Protein AF-A0A7S4SSR7-F1 (afdb_monomer)

InterPro domains:
  IPR001179 FKBP-type peptidyl-prolyl cis-trans isomerase domain [PF00254] (68-160)
  IPR001179 FKBP-type peptidyl-prolyl cis-trans isomerase domain [PS50059] (74-163)
  IPR046357 Peptidyl-prolyl cis-trans isomerase domain superfamily [G3DSA:3.10.50.40] (50-166)
  IPR046357 Peptidyl-prolyl cis-trans isomerase domain superfamily [G3DSA:3.10.50.40] (167-222)
  IPR050689 FKBP-type Peptidyl-prolyl cis-trans Isomerase [PTHR10516] (53-164)

Mean predicted aligned error: 13.66 Å

Foldseek 3Di:
DDDDDDDDDDDDDDDDDDDDDDDDDDDDDDDDDDDDDDDCPDPVDPPPDDPDQDPQKDKDWPFAADDDDAADQQKKWWKWKWKAFPVPRHTPDTPVVVVGIDIDGAPPPPAFQSCNRVRRVGHAQIWMKMWGFCNSHVAQPFDPPRTHGRTIMIMTMTTHDIWHWDPPPVPPPDIDTPPDDDPDDDDDDAQDKDFDWDWDADPVRHTPDTGGRDIDGHPPPD

pLDDT: mean 81.53, std 23.91, range [24.52, 98.69]

Sequence (222 aa):
PFWLKLPNLLRPPSGLLSPAIMSDVDMPEVHNDMGDEMSDDGMGGDYNPPPELPEGVTKEITKVGEGWKKPKAGDEVTVHYVGTLAADGSEFDSSRGRGEPFVFTLGQGSVIKGWDVGVATMKKGELAKFTLAPEFAYGESGSPPKIPANASLVFEIELLSWLSKDDLFQDGGAIKTVLKEGTGWTKPNDGDEVRISVKCTAKDGSVVDERSGLDYTIGSGA

Structure (mmCIF, N/CA/C/O backbone):
data_AF-A0A7S4SSR7-F1
#
_entry.id   AF-A0A7S4SSR7-F1
#
loop_
_atom_site.group_PDB
_atom_site.id
_atom_site.type_symbol
_atom_site.label_atom_id
_atom_site.label_alt_id
_atom_site.label_comp_id
_atom_site.label_asym_id
_atom_site.label_entity_id
_atom_site.label_seq_id
_atom_site.pdbx_PDB_ins_code
_atom_site.Cartn_x
_atom_site.Cartn_y
_atom_site.Cartn_z
_atom_site.occupancy
_atom_site.B_iso_or_equiv
_atom_site.auth_seq_id
_atom_site.auth_comp_id
_atom_site.auth_asym_id
_atom_site.auth_atom_id
_atom_site.pdbx_PDB_model_num
ATOM 1 N N . PRO A 1 1 ? -37.364 -25.732 -36.410 1.00 37.78 1 PRO A N 1
ATOM 2 C CA . PRO A 1 1 ? -37.811 -27.060 -36.893 1.00 37.78 1 PRO A CA 1
ATOM 3 C C . PRO A 1 1 ? -36.660 -28.086 -36.862 1.00 37.78 1 PRO A C 1
ATOM 5 O O . PRO A 1 1 ? -35.748 -27.956 -37.662 1.00 37.78 1 PRO A O 1
ATOM 8 N N . PHE A 1 2 ? -36.749 -29.040 -35.913 1.00 28.05 2 PHE A N 1
ATOM 9 C CA . PHE A 1 2 ? -36.152 -30.401 -35.867 1.00 28.05 2 PHE A CA 1
ATOM 10 C C . PHE A 1 2 ? -34.613 -30.543 -35.988 1.00 28.05 2 PHE A C 1
ATOM 12 O O . PHE A 1 2 ? -34.050 -30.155 -36.998 1.00 28.05 2 PHE A O 1
ATOM 19 N N . TRP A 1 3 ? -33.820 -31.001 -34.999 1.00 24.52 3 TRP A N 1
ATOM 20 C CA . TRP A 1 3 ? -33.794 -32.226 -34.150 1.00 24.52 3 TRP A CA 1
ATOM 21 C C . TRP A 1 3 ? -33.781 -33.572 -34.894 1.00 24.52 3 TRP A C 1
ATOM 23 O O . TRP A 1 3 ? -34.791 -33.934 -35.484 1.00 24.52 3 TRP A O 1
ATOM 33 N N . LEU A 1 4 ? -32.707 -34.355 -34.705 1.00 32.19 4 LEU A N 1
ATOM 34 C CA . LEU A 1 4 ? -32.646 -35.831 -34.575 1.00 32.19 4 LEU A CA 1
ATOM 35 C C . LEU A 1 4 ? -31.238 -36.163 -34.022 1.00 32.19 4 LEU A C 1
ATOM 37 O O . LEU A 1 4 ? -30.264 -35.681 -34.582 1.00 32.19 4 LEU A O 1
ATOM 41 N N . LYS A 1 5 ? -31.003 -36.765 -32.845 1.00 33.2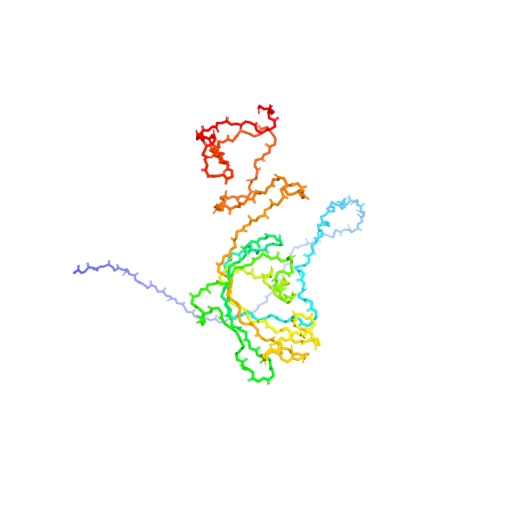5 5 LYS A N 1
ATOM 42 C CA . LYS A 1 5 ? -31.480 -37.973 -32.125 1.00 33.25 5 LYS A CA 1
ATOM 43 C C . LYS A 1 5 ? -30.406 -39.074 -32.140 1.00 33.25 5 LYS A C 1
ATOM 45 O O . LYS A 1 5 ? -30.101 -39.649 -33.176 1.00 33.25 5 LYS A O 1
ATOM 50 N N . LEU A 1 6 ? -29.913 -39.368 -30.936 1.00 35.16 6 LEU A N 1
ATOM 51 C CA . LEU A 1 6 ? -29.238 -40.601 -30.516 1.00 35.16 6 LEU A CA 1
ATOM 52 C C . LEU A 1 6 ? -30.189 -41.814 -30.592 1.00 35.16 6 LEU A C 1
ATOM 54 O O . LEU A 1 6 ? -31.405 -41.635 -30.454 1.00 35.16 6 LEU A O 1
ATOM 58 N N . PRO A 1 7 ? -29.648 -43.043 -30.622 1.00 45.44 7 PRO A N 1
ATOM 59 C CA . PRO A 1 7 ? -30.271 -44.205 -30.009 1.00 45.44 7 PRO A CA 1
ATOM 60 C C . PRO A 1 7 ? -29.516 -44.693 -28.761 1.00 45.44 7 PRO A C 1
ATOM 62 O O . PRO A 1 7 ? -28.332 -44.450 -28.557 1.00 45.44 7 PRO A O 1
ATOM 65 N N . ASN A 1 8 ? -30.296 -45.355 -27.917 1.00 32.88 8 ASN A N 1
ATOM 66 C CA . ASN A 1 8 ? -30.092 -45.715 -26.517 1.00 32.88 8 ASN A CA 1
ATOM 67 C C . ASN A 1 8 ? -29.947 -47.256 -26.395 1.00 32.88 8 ASN A C 1
ATOM 69 O O . ASN A 1 8 ? -30.150 -47.926 -27.407 1.00 32.88 8 ASN A O 1
ATOM 73 N N . LEU A 1 9 ? -29.779 -47.768 -25.155 1.00 34.03 9 LEU A N 1
ATOM 74 C CA . LEU A 1 9 ? -30.042 -49.157 -24.660 1.00 34.03 9 LEU A CA 1
ATOM 75 C C . LEU A 1 9 ? -28.846 -50.152 -24.732 1.00 34.03 9 LEU A C 1
ATOM 77 O O . LEU A 1 9 ? -28.211 -50.247 -25.769 1.00 34.03 9 LEU A O 1
ATOM 81 N N . LEU A 1 10 ? -28.447 -50.950 -23.718 1.00 32.59 10 LEU A N 1
ATOM 82 C CA . LEU A 1 10 ? -29.026 -51.425 -22.438 1.00 32.59 10 LEU A CA 1
ATOM 83 C C . LEU A 1 10 ? -27.928 -51.941 -21.464 1.00 32.59 10 LEU A C 1
ATOM 85 O O . LEU A 1 10 ? -26.899 -52.448 -21.901 1.00 32.59 10 LEU A O 1
ATOM 89 N N . ARG A 1 11 ? -28.200 -51.892 -20.147 1.00 42.31 11 ARG A N 1
ATOM 90 C CA . ARG A 1 11 ? -27.507 -52.639 -19.063 1.00 42.31 11 ARG A CA 1
ATOM 91 C C . ARG A 1 11 ? -28.079 -54.060 -18.896 1.00 42.31 11 ARG A C 1
ATOM 93 O O . ARG A 1 11 ? -29.248 -54.259 -19.223 1.00 42.31 11 ARG A O 1
ATOM 100 N N . PRO A 1 12 ? -27.346 -54.971 -18.223 1.00 38.03 12 PRO A N 1
ATOM 101 C CA . PRO A 1 12 ? -27.971 -55.860 -17.222 1.00 38.03 12 PRO A CA 1
ATOM 102 C C . PRO A 1 12 ? -27.088 -55.980 -15.925 1.00 38.03 12 PRO A C 1
ATOM 104 O O . PRO A 1 12 ? -26.169 -55.172 -15.787 1.00 38.03 12 PRO A O 1
ATOM 107 N N . PRO A 1 13 ? -27.396 -56.810 -14.893 1.00 39.22 13 PRO A N 1
ATOM 108 C CA . PRO A 1 13 ? -27.688 -56.328 -13.535 1.00 39.22 13 PRO A CA 1
ATOM 109 C C . PRO A 1 13 ? -26.729 -56.845 -12.426 1.00 39.22 13 PRO A C 1
ATOM 111 O O . PRO A 1 13 ? -25.775 -57.572 -12.667 1.00 39.22 13 PRO A O 1
ATOM 114 N N . SER A 1 14 ? -27.026 -56.423 -11.194 1.00 39.28 14 SER A N 1
ATOM 115 C CA . SER A 1 14 ? -26.397 -56.663 -9.880 1.00 39.28 14 SER A CA 1
ATOM 116 C C . SER A 1 14 ? -26.223 -58.124 -9.410 1.00 39.28 14 SER A C 1
ATOM 118 O O . SER A 1 14 ? -27.126 -58.932 -9.609 1.00 39.28 14 SER A O 1
ATOM 120 N N . GLY A 1 15 ? -25.167 -58.403 -8.624 1.00 30.92 15 GLY A N 1
ATOM 121 C CA . GLY A 1 15 ? -25.056 -59.595 -7.760 1.00 30.92 15 GLY A CA 1
ATOM 122 C C . GLY A 1 15 ? -23.705 -59.728 -7.030 1.00 30.92 15 GLY A C 1
ATOM 123 O O . GLY A 1 15 ? -22.659 -59.623 -7.656 1.00 30.92 15 GLY A O 1
ATOM 124 N N . LEU A 1 16 ? -23.748 -59.918 -5.707 1.00 32.97 16 LEU A N 1
ATOM 125 C CA . LEU A 1 16 ? -22.635 -60.051 -4.750 1.00 32.97 16 LEU A CA 1
ATOM 126 C C . LEU A 1 16 ? -21.895 -61.410 -4.813 1.00 32.97 16 LEU A C 1
ATOM 128 O O . LEU A 1 16 ? -22.516 -62.410 -5.159 1.00 32.97 16 LEU A O 1
ATOM 132 N N . LEU A 1 17 ? -20.645 -61.423 -4.304 1.00 28.64 17 LEU A N 1
ATOM 133 C CA . LEU A 1 17 ? -20.029 -62.351 -3.311 1.00 28.64 17 LEU A CA 1
ATOM 134 C C . LEU A 1 17 ? -18.584 -62.803 -3.667 1.00 28.64 17 LEU A C 1
ATOM 136 O O . LEU A 1 17 ? -18.349 -63.428 -4.694 1.00 28.64 17 LEU A O 1
ATOM 140 N N . SER A 1 18 ? -17.635 -62.521 -2.757 1.00 32.41 18 SER A N 1
ATOM 141 C CA . SER A 1 18 ? -16.348 -63.242 -2.531 1.00 32.41 18 SER A CA 1
ATOM 142 C C . SER A 1 18 ? -16.617 -64.653 -1.938 1.00 32.41 18 SER A C 1
ATOM 144 O O . SER A 1 18 ? -17.743 -64.810 -1.455 1.00 32.41 18 SER A O 1
ATOM 146 N N . PRO A 1 19 ? -15.682 -65.654 -1.851 1.00 41.12 19 PRO A N 1
ATOM 147 C CA . PRO A 1 19 ? -14.242 -65.517 -1.510 1.00 41.12 19 PRO A CA 1
ATOM 148 C C . PRO A 1 19 ? -13.215 -66.572 -2.059 1.00 41.12 19 PRO A C 1
ATOM 150 O O . PRO A 1 19 ? -13.579 -67.593 -2.625 1.00 41.12 19 PRO A O 1
ATOM 153 N N . ALA A 1 20 ? -11.928 -66.325 -1.734 1.00 30.98 20 ALA A N 1
ATOM 154 C CA . ALA A 1 20 ? -10.834 -67.265 -1.375 1.00 30.98 20 ALA A CA 1
ATOM 155 C C . ALA A 1 20 ? -9.972 -68.021 -2.441 1.00 30.98 20 ALA A C 1
ATOM 157 O O . ALA A 1 20 ? -10.486 -68.848 -3.179 1.00 30.98 20 ALA A O 1
ATOM 158 N N . ILE A 1 21 ? -8.640 -67.759 -2.348 1.00 32.44 21 ILE A N 1
ATOM 159 C CA . ILE A 1 21 ? -7.399 -68.613 -2.370 1.00 32.44 21 ILE A CA 1
ATOM 160 C C . ILE A 1 21 ? -7.166 -69.606 -3.539 1.00 32.44 21 ILE A C 1
ATOM 162 O O . ILE A 1 21 ? -8.121 -70.136 -4.075 1.00 32.44 21 ILE A O 1
ATOM 166 N N . MET A 1 22 ? -5.979 -70.018 -4.012 1.00 27.66 22 MET A N 1
ATOM 167 C CA . MET A 1 22 ? -4.524 -69.986 -3.710 1.00 27.66 22 MET A CA 1
ATOM 168 C C . MET A 1 22 ? -3.858 -70.433 -5.057 1.00 27.66 22 MET A C 1
ATOM 170 O O . MET A 1 22 ? -4.548 -71.047 -5.867 1.00 27.66 22 MET A O 1
ATOM 174 N N . SER A 1 23 ? -2.616 -70.149 -5.454 1.00 30.44 23 SER A N 1
ATOM 175 C CA . SER A 1 23 ? -1.365 -70.653 -4.872 1.00 30.44 23 SER A CA 1
ATOM 176 C C . SER A 1 23 ? -0.153 -70.146 -5.682 1.00 30.44 23 SER A C 1
ATOM 178 O O . SER A 1 23 ? -0.141 -70.260 -6.907 1.00 30.44 23 SER A O 1
ATOM 180 N N . ASP A 1 24 ? 0.844 -69.638 -4.958 1.00 34.88 24 ASP A N 1
ATOM 181 C CA . ASP A 1 24 ? 2.280 -69.942 -5.048 1.00 34.88 24 ASP A CA 1
ATOM 182 C C . ASP A 1 24 ? 3.028 -69.828 -6.390 1.00 34.88 24 ASP A C 1
ATOM 184 O O . ASP A 1 24 ? 3.035 -70.748 -7.207 1.00 34.88 24 ASP A O 1
ATOM 188 N N . VAL A 1 25 ? 3.818 -68.752 -6.518 1.00 37.03 25 VAL A N 1
ATOM 189 C CA . VAL A 1 25 ? 5.143 -68.802 -7.159 1.00 37.03 25 VAL A CA 1
ATOM 190 C C . VAL A 1 25 ? 6.153 -68.067 -6.270 1.00 37.03 25 VAL A C 1
ATOM 192 O O . VAL A 1 25 ? 5.932 -66.935 -5.845 1.00 37.03 25 VAL A O 1
ATOM 195 N N . ASP A 1 26 ? 7.227 -68.797 -5.997 1.00 35.12 26 ASP A N 1
ATOM 196 C CA . ASP A 1 26 ? 8.377 -68.588 -5.116 1.00 35.12 26 ASP A CA 1
ATOM 197 C C . ASP A 1 26 ? 9.080 -67.216 -5.256 1.00 35.12 26 ASP A C 1
ATOM 199 O O . ASP A 1 26 ? 9.413 -66.788 -6.364 1.00 35.12 26 ASP A O 1
ATOM 203 N N . MET A 1 27 ? 9.345 -66.547 -4.127 1.00 40.28 27 MET A N 1
ATOM 204 C CA . MET A 1 27 ? 10.194 -65.350 -4.024 1.00 40.28 27 MET A CA 1
ATOM 205 C C . MET A 1 27 ? 11.616 -65.765 -3.620 1.00 40.28 27 MET A C 1
ATOM 207 O O . MET A 1 27 ? 11.767 -66.373 -2.562 1.00 40.28 27 MET A O 1
ATOM 211 N N . PRO A 1 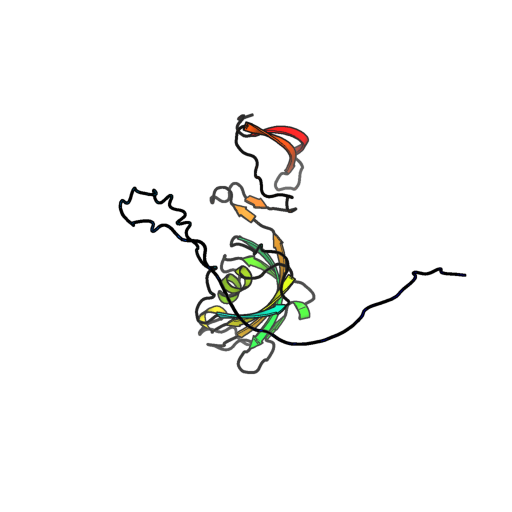28 ? 12.675 -65.374 -4.349 1.00 35.47 28 PRO A N 1
ATOM 212 C CA . PRO A 1 28 ? 14.020 -65.438 -3.795 1.00 35.47 28 PRO A CA 1
ATOM 213 C C . PRO A 1 28 ? 14.295 -64.250 -2.858 1.00 35.47 28 PRO A C 1
ATOM 215 O O . PRO A 1 28 ? 14.051 -63.091 -3.196 1.00 35.47 28 PRO A O 1
ATOM 218 N N . GLU A 1 29 ? 14.834 -64.572 -1.681 1.00 36.47 29 GLU A N 1
ATOM 219 C CA . GLU A 1 29 ? 15.345 -63.645 -0.670 1.00 36.47 29 GLU A CA 1
ATOM 220 C C . GLU A 1 29 ? 16.455 -62.745 -1.235 1.00 36.47 29 GLU A C 1
ATOM 222 O O . GLU A 1 29 ? 17.484 -63.228 -1.711 1.00 36.47 29 GLU A O 1
ATOM 227 N N . VAL A 1 30 ? 16.293 -61.428 -1.111 1.00 39.38 30 VAL A N 1
ATOM 228 C CA . VAL A 1 30 ? 17.395 -60.470 -1.259 1.00 39.38 30 VAL A CA 1
ATOM 229 C C . VAL A 1 30 ? 17.944 -60.139 0.123 1.00 39.38 30 VAL A C 1
ATOM 231 O O . VAL A 1 30 ? 17.282 -59.512 0.948 1.00 39.38 30 VAL A O 1
ATOM 234 N N . HIS A 1 31 ? 19.165 -60.613 0.362 1.00 43.31 31 HIS A N 1
ATOM 23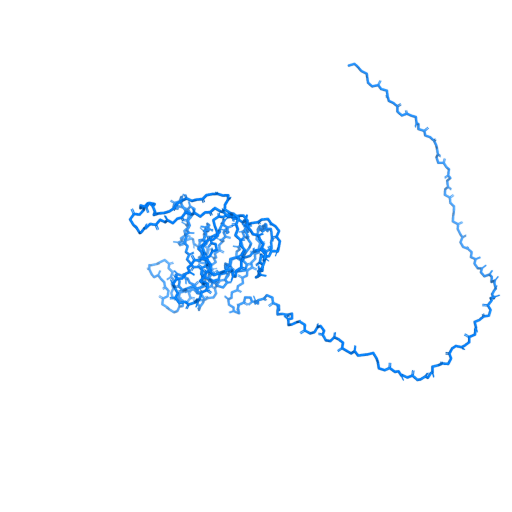5 C CA . HIS A 1 31 ? 20.009 -60.220 1.482 1.00 43.31 31 HIS A CA 1
ATOM 236 C C . HIS A 1 31 ? 20.318 -58.718 1.410 1.00 43.31 31 HIS A C 1
ATOM 238 O O . HIS A 1 31 ? 20.793 -58.225 0.388 1.00 43.31 31 HIS A O 1
ATOM 244 N N . ASN A 1 32 ? 20.085 -58.018 2.521 1.00 40.56 32 ASN A N 1
ATOM 245 C CA . ASN A 1 32 ? 20.613 -56.683 2.779 1.00 40.56 32 ASN A CA 1
ATOM 246 C C . ASN A 1 32 ? 22.093 -56.795 3.158 1.00 40.56 32 ASN A C 1
ATOM 248 O O . ASN A 1 32 ? 22.379 -57.346 4.219 1.00 40.56 32 ASN A O 1
ATOM 252 N N . ASP A 1 33 ? 22.996 -56.226 2.362 1.00 39.59 33 ASP A N 1
ATOM 253 C CA . ASP A 1 33 ? 24.220 -55.599 2.871 1.00 39.59 33 ASP A CA 1
ATOM 254 C C . ASP A 1 33 ? 24.869 -54.704 1.803 1.00 39.59 33 ASP A C 1
ATOM 256 O O . ASP A 1 33 ? 24.773 -54.980 0.610 1.00 39.59 33 ASP A O 1
ATOM 260 N N . MET A 1 34 ? 25.598 -53.703 2.293 1.00 43.78 34 MET A N 1
ATOM 261 C CA . MET A 1 34 ? 26.502 -52.773 1.611 1.00 43.78 34 MET A CA 1
ATOM 262 C C . MET A 1 34 ? 25.864 -51.485 1.093 1.00 43.78 34 MET A C 1
ATOM 264 O O . MET A 1 34 ? 25.298 -51.395 0.006 1.00 43.78 34 MET A O 1
ATOM 268 N N . GLY A 1 35 ? 26.009 -50.461 1.936 1.00 47.47 35 GLY A N 1
ATOM 269 C CA . GLY A 1 35 ? 25.892 -49.079 1.528 1.00 47.47 35 GLY A CA 1
ATOM 270 C C . GLY A 1 35 ? 26.973 -48.700 0.524 1.00 47.47 35 GLY A C 1
ATOM 271 O O . GLY A 1 35 ? 28.102 -49.171 0.601 1.00 47.47 35 GLY A O 1
ATOM 272 N N . ASP A 1 36 ? 26.585 -47.802 -0.366 1.00 44.22 36 ASP A N 1
ATOM 273 C CA . ASP A 1 36 ? 27.464 -46.817 -0.965 1.00 44.22 36 ASP A CA 1
ATOM 274 C C . ASP A 1 36 ? 26.661 -45.522 -1.111 1.00 44.22 36 ASP A C 1
ATOM 276 O O . ASP A 1 36 ? 25.453 -45.511 -1.363 1.00 44.22 36 ASP A O 1
ATOM 280 N N . GLU A 1 37 ? 27.362 -44.440 -0.822 1.00 51.09 37 GLU A N 1
ATOM 281 C CA . GLU A 1 37 ? 26.909 -43.076 -0.610 1.00 51.09 37 GLU A CA 1
ATOM 282 C C . GLU A 1 37 ? 26.094 -42.534 -1.796 1.00 51.09 37 GLU A C 1
ATOM 284 O O . GLU A 1 37 ? 26.618 -42.323 -2.889 1.00 51.09 37 GLU A O 1
ATOM 289 N N . MET A 1 38 ? 24.810 -42.232 -1.573 1.00 46.75 38 MET A N 1
ATOM 290 C CA . MET A 1 38 ? 24.115 -41.253 -2.409 1.00 46.75 38 MET A CA 1
ATOM 291 C C . MET A 1 38 ? 24.394 -39.873 -1.826 1.00 46.75 38 MET A C 1
ATOM 293 O O . MET A 1 38 ? 23.909 -39.530 -0.748 1.00 46.75 38 MET A O 1
ATOM 297 N N . SER A 1 39 ? 25.228 -39.122 -2.536 1.00 44.06 39 SER A N 1
ATOM 298 C CA . SER A 1 39 ? 25.556 -37.734 -2.253 1.00 44.06 39 SER A CA 1
ATOM 299 C C . SER A 1 39 ? 24.290 -36.884 -2.157 1.00 44.06 39 SER A C 1
ATOM 301 O O . SER A 1 39 ? 23.495 -36.792 -3.092 1.00 44.06 39 SER A O 1
ATOM 303 N N . ASP A 1 40 ? 24.147 -36.283 -0.983 1.00 46.41 40 ASP A N 1
ATOM 304 C CA . ASP A 1 40 ? 23.245 -35.201 -0.618 1.00 46.41 40 ASP A CA 1
ATOM 305 C C . ASP A 1 40 ? 23.476 -33.983 -1.529 1.00 46.41 40 ASP A C 1
ATOM 307 O O . ASP A 1 40 ? 24.291 -33.107 -1.241 1.00 46.41 40 ASP A O 1
ATOM 311 N N . ASP A 1 41 ? 22.772 -33.932 -2.660 1.00 45.06 41 ASP A N 1
ATOM 312 C CA . ASP A 1 41 ? 22.642 -32.707 -3.446 1.00 45.06 41 ASP A CA 1
ATOM 313 C C . ASP A 1 41 ? 21.630 -31.798 -2.736 1.00 45.06 41 ASP A C 1
ATOM 315 O O . ASP A 1 41 ? 20.424 -31.810 -3.003 1.00 45.06 41 ASP A O 1
ATOM 319 N N . GLY A 1 42 ? 22.148 -31.038 -1.771 1.00 49.69 42 GLY A N 1
ATOM 320 C CA . GLY A 1 42 ? 21.409 -30.105 -0.936 1.00 49.69 42 GLY A CA 1
ATOM 321 C C . GLY A 1 42 ? 20.524 -29.146 -1.736 1.00 49.69 42 GLY A C 1
ATOM 322 O O . GLY A 1 42 ? 20.978 -28.131 -2.259 1.00 49.69 42 GLY A O 1
ATOM 323 N N . MET A 1 43 ? 19.220 -29.412 -1.726 1.00 46.19 43 MET A N 1
ATOM 324 C CA . MET A 1 43 ? 18.168 -28.435 -2.020 1.00 46.19 43 MET A CA 1
ATOM 325 C C . MET A 1 43 ? 17.575 -27.915 -0.703 1.00 46.19 43 MET A C 1
ATOM 327 O O . MET A 1 43 ? 16.367 -27.930 -0.482 1.00 46.19 43 MET A O 1
ATOM 331 N N . GLY A 1 44 ? 18.450 -27.440 0.186 1.00 43.44 44 GLY A N 1
ATOM 332 C CA . GLY A 1 44 ? 18.093 -26.572 1.306 1.00 43.44 44 GLY A CA 1
ATOM 333 C C . GLY A 1 44 ? 17.880 -25.145 0.809 1.00 43.44 44 GLY A C 1
ATOM 334 O O . GLY A 1 44 ? 18.637 -24.247 1.154 1.00 43.44 44 GLY A O 1
ATOM 335 N N . GLY A 1 45 ? 16.897 -24.940 -0.068 1.00 38.03 45 GLY A N 1
ATOM 336 C CA . GLY A 1 45 ? 16.420 -23.595 -0.359 1.00 38.03 45 GLY A CA 1
ATOM 337 C C . GLY A 1 45 ? 15.643 -23.114 0.856 1.00 38.03 45 GLY A C 1
ATOM 338 O O . GLY A 1 45 ? 14.658 -23.756 1.214 1.00 38.03 45 GLY A O 1
ATOM 339 N N . ASP A 1 46 ? 16.098 -22.033 1.490 1.00 38.94 46 ASP A N 1
ATOM 340 C CA . ASP A 1 46 ? 15.435 -21.365 2.611 1.00 38.94 46 ASP A CA 1
ATOM 341 C C . ASP A 1 46 ? 13.952 -21.129 2.292 1.00 38.94 46 ASP A C 1
ATOM 343 O O . ASP A 1 46 ? 13.566 -20.115 1.701 1.00 38.94 46 ASP A O 1
ATOM 347 N N . TYR A 1 47 ? 13.094 -22.083 2.658 1.00 41.75 47 TYR A N 1
ATOM 348 C CA . TYR A 1 47 ? 11.653 -21.928 2.569 1.00 41.75 47 TYR A CA 1
ATOM 349 C C . TYR A 1 47 ? 11.261 -20.983 3.697 1.00 41.75 47 TYR A C 1
ATOM 351 O O . TYR A 1 47 ? 10.867 -21.408 4.779 1.00 41.75 47 TYR A O 1
ATOM 359 N N . ASN A 1 48 ? 11.455 -19.687 3.466 1.00 41.78 48 ASN A N 1
ATOM 360 C CA . ASN A 1 48 ? 11.043 -18.654 4.392 1.00 41.78 48 ASN A CA 1
ATOM 361 C C . ASN A 1 48 ? 9.516 -18.546 4.261 1.00 41.78 48 ASN A C 1
ATOM 363 O O . ASN A 1 48 ? 9.034 -18.112 3.204 1.00 41.78 48 ASN A O 1
ATOM 367 N N . PRO A 1 49 ? 8.727 -19.005 5.252 1.00 48.56 49 PRO A N 1
ATOM 368 C CA . PRO A 1 49 ? 7.286 -18.825 5.202 1.00 48.56 49 PRO A CA 1
ATOM 369 C C . PRO A 1 49 ? 6.980 -17.327 5.034 1.00 48.56 49 PRO A C 1
ATOM 371 O O . PRO A 1 49 ? 7.770 -16.486 5.477 1.00 48.56 49 PRO A O 1
ATOM 374 N N . PRO A 1 50 ? 5.866 -16.957 4.371 1.00 52.19 50 PRO A N 1
ATOM 375 C CA . PRO A 1 50 ? 5.456 -15.561 4.300 1.00 52.19 50 PRO A CA 1
ATOM 376 C C . PRO A 1 50 ? 5.482 -14.983 5.715 1.00 52.19 50 PRO A C 1
ATOM 378 O O . PRO A 1 50 ? 4.992 -15.672 6.611 1.00 52.19 50 PRO A O 1
ATOM 381 N N . PRO A 1 51 ? 6.040 -13.778 5.930 1.00 57.00 51 PRO A N 1
ATOM 382 C CA . PRO A 1 51 ? 6.090 -13.197 7.260 1.00 57.00 51 PRO A CA 1
ATOM 383 C C . PRO A 1 51 ? 4.673 -13.200 7.821 1.00 57.00 51 PRO A C 1
ATOM 385 O O . PRO A 1 51 ? 3.763 -12.587 7.250 1.00 57.00 51 PRO A O 1
ATOM 388 N N . GLU A 1 52 ? 4.478 -13.982 8.880 1.00 77.62 52 GLU A N 1
ATOM 389 C CA . GLU A 1 52 ? 3.233 -13.967 9.620 1.00 77.62 52 GLU A CA 1
ATOM 390 C C . GLU A 1 52 ? 3.031 -12.541 10.130 1.00 77.62 52 GLU A C 1
ATOM 392 O O . GLU A 1 52 ? 3.991 -11.827 10.442 1.00 77.62 52 GLU A O 1
ATOM 397 N N . LEU A 1 53 ? 1.779 -12.084 10.131 1.00 92.31 53 LEU A N 1
ATOM 398 C CA . LEU A 1 53 ? 1.483 -10.765 10.670 1.00 92.31 53 LEU A CA 1
ATOM 399 C C . LEU A 1 53 ? 1.950 -10.719 12.130 1.00 92.31 53 LEU A C 1
ATOM 401 O O . LEU A 1 53 ? 1.796 -11.713 12.843 1.00 92.31 53 LEU 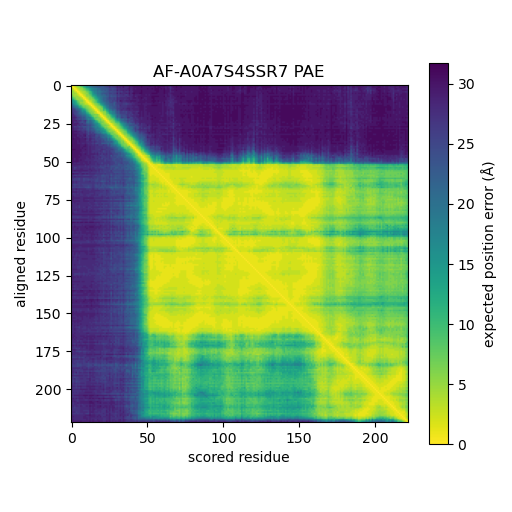A O 1
ATOM 405 N N . PRO A 1 54 ? 2.538 -9.598 12.574 1.00 94.44 54 PRO A N 1
ATOM 406 C CA . PRO A 1 54 ? 3.014 -9.496 13.942 1.00 94.44 54 PRO A CA 1
ATOM 407 C C . PRO A 1 54 ? 1.850 -9.654 14.924 1.00 94.44 54 PRO A C 1
ATOM 409 O O . PRO A 1 54 ? 0.704 -9.309 14.617 1.00 94.44 54 PRO A O 1
ATOM 412 N N . GLU A 1 55 ? 2.156 -10.137 16.127 1.00 94.94 55 GLU A N 1
ATOM 413 C CA . GLU A 1 55 ? 1.187 -10.159 17.221 1.00 94.94 55 GLU A CA 1
ATOM 414 C C . GLU A 1 55 ? 0.603 -8.752 17.422 1.00 94.94 55 GLU A C 1
ATOM 416 O O . GLU A 1 55 ? 1.332 -7.765 17.388 1.00 94.94 55 GLU A O 1
ATOM 421 N N . GLY A 1 56 ? -0.722 -8.654 17.559 1.00 95.31 56 GLY A N 1
ATOM 422 C CA . GLY A 1 56 ? -1.440 -7.374 17.574 1.00 95.31 56 GLY A CA 1
ATOM 423 C C . GLY A 1 56 ? -1.989 -6.932 16.212 1.00 95.31 56 GLY A C 1
ATOM 424 O O . GLY A 1 56 ? -2.743 -5.961 16.153 1.00 95.31 56 GLY A O 1
ATOM 425 N N . VAL A 1 57 ? -1.697 -7.655 15.125 1.00 97.81 57 VAL A N 1
ATOM 426 C CA . VAL A 1 57 ? -2.328 -7.455 13.813 1.00 97.81 57 VAL A CA 1
ATOM 427 C C . VAL A 1 57 ? -2.984 -8.749 13.353 1.00 97.81 57 VAL A C 1
ATOM 429 O O . VAL A 1 57 ? -2.313 -9.728 13.042 1.00 97.81 57 VAL A O 1
ATOM 432 N N . THR A 1 58 ? -4.312 -8.751 13.250 1.00 97.50 58 THR A N 1
ATOM 433 C CA . THR A 1 58 ? -5.051 -9.877 12.664 1.00 97.50 58 THR A CA 1
ATOM 434 C C . THR A 1 58 ? -5.632 -9.498 11.316 1.00 97.50 58 THR A C 1
ATOM 436 O O . THR A 1 58 ? -5.923 -8.329 11.054 1.00 97.50 58 THR A O 1
ATOM 439 N N . LYS A 1 59 ? -5.802 -10.500 10.453 1.00 97.81 59 LYS A N 1
ATOM 440 C CA . LYS A 1 59 ? -6.362 -10.344 9.114 1.00 97.81 59 LYS A CA 1
ATOM 441 C C . LYS A 1 59 ? -7.379 -11.438 8.836 1.00 97.81 59 LYS A C 1
ATOM 443 O O . LYS A 1 59 ? -7.079 -12.620 8.969 1.00 97.81 59 LYS A O 1
ATOM 448 N N . GLU A 1 60 ? -8.542 -11.030 8.357 1.00 97.94 60 GLU A N 1
ATOM 449 C CA . GLU A 1 60 ? -9.600 -11.895 7.853 1.00 97.94 60 GLU A CA 1
ATOM 450 C C . GLU A 1 60 ? -9.897 -11.510 6.401 1.00 97.94 60 GLU A C 1
ATOM 452 O O . GLU A 1 60 ? -10.218 -10.361 6.108 1.00 97.94 60 GLU A O 1
ATOM 457 N N . ILE A 1 61 ? -9.767 -12.452 5.466 1.00 98.12 61 ILE A N 1
ATOM 458 C CA . ILE A 1 61 ? -10.059 -12.194 4.050 1.00 98.12 61 ILE A CA 1
ATOM 459 C C . ILE A 1 61 ? -11.563 -12.355 3.828 1.00 98.12 61 ILE A C 1
ATOM 461 O O . ILE A 1 61 ? -12.092 -13.456 3.956 1.00 98.12 61 ILE A O 1
ATOM 465 N N . THR A 1 62 ? -12.237 -11.275 3.438 1.00 97.62 62 THR A N 1
ATOM 466 C CA . THR A 1 62 ? -13.671 -11.275 3.107 1.00 97.62 62 THR A CA 1
ATOM 467 C C . THR A 1 62 ? -13.917 -11.476 1.612 1.00 97.62 62 THR A C 1
ATOM 469 O O . THR A 1 62 ? -14.929 -12.057 1.222 1.00 97.62 62 THR A O 1
ATOM 472 N N . LYS A 1 63 ? -12.970 -11.071 0.758 1.00 98.00 63 LYS A N 1
ATOM 473 C CA . LYS A 1 63 ? -12.948 -11.390 -0.676 1.00 98.00 63 LYS A CA 1
ATOM 474 C C . LYS A 1 63 ? -11.530 -11.734 -1.100 1.00 98.00 63 LYS A C 1
ATOM 476 O O . LYS A 1 63 ? -10.619 -10.924 -0.958 1.00 98.00 63 LYS A O 1
ATOM 481 N N . VAL A 1 64 ? -11.357 -12.921 -1.668 1.00 97.50 64 VAL A N 1
ATOM 482 C CA . VAL A 1 64 ? -10.061 -13.377 -2.179 1.00 97.50 64 VAL A CA 1
ATOM 483 C C . VAL A 1 64 ? -9.653 -12.533 -3.388 1.00 97.50 64 VAL A C 1
ATOM 485 O O . VAL A 1 64 ? -10.452 -12.328 -4.301 1.00 97.50 64 VAL A O 1
ATOM 488 N N . GLY A 1 65 ? -8.412 -12.046 -3.386 1.00 96.25 65 GLY A N 1
ATOM 489 C CA . GLY A 1 65 ? -7.832 -11.345 -4.529 1.00 96.25 65 GLY A CA 1
ATOM 490 C C . GLY A 1 65 ? -7.304 -12.279 -5.619 1.00 96.25 65 GLY A C 1
ATOM 491 O O . GLY A 1 65 ? -7.237 -13.500 -5.473 1.00 96.25 65 GLY A O 1
ATOM 492 N N . GLU A 1 66 ? -6.873 -11.681 -6.718 1.00 93.69 66 GLU A N 1
ATOM 493 C CA . GLU A 1 66 ? -6.405 -12.364 -7.916 1.00 93.69 66 GLU A CA 1
ATOM 494 C C . GLU A 1 66 ? -4.879 -12.509 -7.945 1.00 93.69 66 GLU A C 1
ATOM 496 O O . GLU A 1 66 ? -4.123 -11.700 -7.401 1.00 93.69 66 GLU A O 1
ATOM 501 N N . GLY A 1 67 ? -4.412 -13.552 -8.632 1.00 92.12 67 GLY A N 1
ATOM 502 C CA . GLY A 1 67 ? -2.991 -13.815 -8.814 1.00 92.12 67 GLY A CA 1
ATOM 503 C C . GLY A 1 67 ? -2.255 -14.205 -7.527 1.00 92.12 67 GLY A C 1
ATOM 504 O O . GLY A 1 67 ? -2.828 -14.659 -6.530 1.00 92.12 67 GLY A O 1
ATOM 505 N N . TRP A 1 68 ? -0.932 -14.092 -7.584 1.00 90.50 68 TRP A N 1
ATOM 506 C CA . TRP A 1 68 ? -0.016 -14.472 -6.501 1.00 90.50 68 TRP A CA 1
ATOM 507 C C . TRP A 1 68 ? 0.905 -13.322 -6.077 1.00 90.50 68 TRP A C 1
ATOM 509 O O . TRP A 1 68 ? 1.467 -13.372 -4.985 1.00 90.50 68 TRP A O 1
ATOM 519 N N . LYS A 1 69 ? 1.042 -12.287 -6.919 1.00 92.31 69 LYS A N 1
ATOM 520 C CA . LYS A 1 69 ? 1.830 -11.093 -6.613 1.00 92.31 69 LYS A CA 1
ATOM 521 C C . LYS A 1 69 ? 1.167 -10.280 -5.502 1.00 92.31 69 LYS A C 1
ATOM 523 O O . LYS A 1 69 ? -0.059 -10.231 -5.399 1.00 92.31 69 LYS A O 1
ATOM 528 N N . LYS A 1 70 ? 2.012 -9.621 -4.721 1.00 95.19 70 LYS A N 1
ATOM 529 C CA . LYS A 1 70 ? 1.659 -8.705 -3.638 1.00 95.19 70 LYS A CA 1
ATOM 530 C C . LYS A 1 70 ? 2.512 -7.442 -3.782 1.00 95.19 70 LYS A C 1
ATOM 532 O O . LYS A 1 70 ? 3.614 -7.559 -4.335 1.00 95.19 70 LYS A O 1
ATOM 537 N N . PRO A 1 71 ? 2.032 -6.275 -3.325 1.00 95.75 71 PRO A N 1
ATOM 538 C CA . PRO A 1 71 ? 2.836 -5.063 -3.341 1.00 95.75 71 PRO A CA 1
ATOM 539 C C . PRO A 1 71 ? 4.034 -5.210 -2.398 1.00 95.75 71 PRO A C 1
ATOM 541 O O . PRO A 1 71 ? 3.967 -5.908 -1.383 1.00 95.75 71 PRO A O 1
ATOM 544 N N . LYS A 1 72 ? 5.139 -4.560 -2.747 1.00 93.50 72 LYS A N 1
ATOM 545 C CA . LYS A 1 72 ? 6.380 -4.550 -1.965 1.00 93.50 72 LYS A CA 1
ATOM 546 C C . LYS A 1 72 ? 6.627 -3.172 -1.364 1.00 93.50 72 LYS A C 1
ATOM 548 O O . LYS A 1 72 ? 6.024 -2.188 -1.780 1.00 93.50 72 LYS A O 1
ATOM 553 N N . ALA A 1 73 ? 7.529 -3.098 -0.388 1.00 92.50 73 ALA A N 1
ATOM 554 C CA . ALA A 1 73 ? 7.974 -1.812 0.135 1.00 92.50 73 ALA A CA 1
ATOM 555 C C . ALA A 1 73 ? 8.504 -0.923 -1.008 1.00 92.50 73 ALA A C 1
ATOM 557 O O . ALA A 1 73 ? 9.270 -1.395 -1.844 1.00 92.50 73 ALA A O 1
ATOM 558 N N . GLY A 1 74 ? 8.077 0.340 -1.042 1.00 92.31 74 GLY A N 1
ATOM 559 C CA . GLY A 1 74 ? 8.357 1.288 -2.125 1.00 92.31 74 GLY A CA 1
ATOM 560 C C . GLY A 1 74 ? 7.286 1.345 -3.220 1.00 92.31 74 GLY A C 1
ATOM 561 O O . GLY A 1 74 ? 7.190 2.365 -3.906 1.00 92.31 74 GLY A O 1
ATOM 562 N N . ASP A 1 75 ? 6.438 0.320 -3.348 1.00 95.00 75 ASP A N 1
ATOM 563 C CA . ASP A 1 75 ? 5.332 0.341 -4.304 1.00 95.00 75 ASP A CA 1
ATOM 564 C C . ASP A 1 75 ? 4.301 1.404 -3.913 1.00 95.00 75 ASP A C 1
ATOM 566 O O . ASP A 1 75 ? 3.975 1.603 -2.738 1.00 95.00 75 ASP A O 1
ATOM 570 N N . GLU A 1 76 ? 3.748 2.070 -4.922 1.00 96.12 76 GLU A N 1
ATOM 571 C CA . GLU A 1 76 ? 2.640 2.999 -4.737 1.00 96.12 76 GLU A CA 1
ATOM 572 C C . GLU A 1 76 ? 1.333 2.218 -4.834 1.00 96.12 76 GLU A C 1
ATOM 574 O O . GLU A 1 76 ? 0.972 1.735 -5.906 1.00 96.12 76 GLU A O 1
ATOM 579 N N . VAL A 1 77 ? 0.643 2.054 -3.709 1.00 97.19 77 VAL A N 1
ATOM 580 C CA . VAL A 1 77 ? -0.570 1.239 -3.601 1.00 97.19 77 VAL A CA 1
ATOM 581 C C . VAL A 1 77 ? -1.814 2.118 -3.605 1.00 97.19 77 VAL A C 1
ATOM 583 O O . VAL A 1 77 ? -1.822 3.224 -3.069 1.00 97.19 77 VAL A O 1
ATOM 586 N N . THR A 1 78 ? -2.891 1.611 -4.198 1.00 98.00 78 THR A N 1
ATOM 587 C CA . THR A 1 78 ? -4.194 2.276 -4.273 1.00 98.00 78 THR A CA 1
ATOM 588 C C . THR A 1 78 ? -5.246 1.404 -3.601 1.00 98.00 78 THR A C 1
ATOM 590 O O . THR A 1 78 ? -5.449 0.255 -4.004 1.00 98.00 78 THR A O 1
ATOM 593 N N . VAL A 1 79 ? -5.936 1.949 -2.598 1.00 98.50 79 VAL A N 1
ATOM 594 C CA . VAL A 1 79 ? -6.900 1.205 -1.779 1.00 98.50 79 VAL A CA 1
ATOM 595 C C . VAL A 1 79 ? -8.218 1.951 -1.582 1.00 98.50 79 VAL A C 1
ATOM 597 O O . VAL A 1 79 ? -8.260 3.182 -1.517 1.00 98.50 79 VAL A O 1
ATOM 600 N N . HIS A 1 80 ? -9.301 1.199 -1.392 1.00 98.50 80 HIS A N 1
ATOM 601 C CA . HIS A 1 80 ? -10.470 1.696 -0.669 1.00 98.50 80 HIS A CA 1
ATOM 602 C C . HIS A 1 80 ? -10.458 1.189 0.768 1.00 98.50 80 HIS A C 1
ATOM 604 O O . HIS A 1 80 ? -9.979 0.089 1.020 1.00 98.50 80 HIS A O 1
ATOM 610 N N . TYR A 1 81 ? -10.990 1.971 1.710 1.00 98.31 81 TYR A N 1
ATOM 611 C CA . TYR A 1 81 ? -11.088 1.528 3.095 1.00 98.31 81 TYR A CA 1
ATOM 612 C C . TYR A 1 81 ? -12.247 2.153 3.869 1.00 98.31 81 TYR A C 1
ATOM 614 O O . TYR A 1 81 ? -12.763 3.218 3.511 1.00 98.31 81 TYR A O 1
ATOM 622 N N . VAL A 1 82 ? -12.593 1.485 4.966 1.00 98.25 82 VAL A N 1
ATOM 623 C CA . VAL A 1 82 ? -13.440 1.976 6.056 1.00 98.25 82 VAL A CA 1
ATOM 624 C C . VAL A 1 82 ? -12.724 1.676 7.372 1.00 98.25 82 VAL A C 1
ATOM 626 O O . VAL A 1 82 ? -12.281 0.548 7.584 1.00 98.25 82 VAL A O 1
ATOM 629 N N . GLY A 1 83 ? -12.575 2.681 8.231 1.00 98.06 83 GLY A N 1
ATOM 630 C CA . GLY A 1 83 ? -11.962 2.577 9.552 1.00 98.06 83 GLY A CA 1
ATOM 631 C C . GLY A 1 83 ? -12.988 2.790 10.661 1.00 98.06 83 GLY A C 1
ATOM 632 O O . GLY A 1 83 ? -13.654 3.827 10.709 1.00 98.06 83 GLY A O 1
ATOM 633 N N . THR A 1 84 ? -13.083 1.822 11.572 1.00 98.38 84 THR A N 1
ATOM 634 C CA . THR A 1 84 ? -14.004 1.837 12.717 1.00 98.38 84 THR A CA 1
ATOM 635 C C . THR A 1 84 ? -13.283 1.570 14.036 1.00 98.38 84 THR A C 1
ATOM 637 O O . THR A 1 84 ? -12.305 0.817 14.066 1.00 98.38 84 THR A O 1
ATOM 640 N N . LEU A 1 85 ? -13.763 2.137 15.144 1.00 98.12 85 LEU A N 1
ATOM 641 C CA . LEU A 1 85 ? -13.265 1.788 16.477 1.00 98.12 85 LEU A CA 1
ATOM 642 C C . LEU A 1 85 ? -13.669 0.349 16.826 1.00 98.12 85 LEU A C 1
ATOM 644 O O . LEU A 1 85 ? -14.829 -0.027 16.678 1.00 98.12 85 LEU A O 1
ATOM 648 N N . ALA A 1 86 ? -12.738 -0.460 17.340 1.00 97.19 86 ALA A N 1
ATOM 649 C CA . ALA A 1 86 ? -13.051 -1.840 17.726 1.00 97.19 86 ALA A CA 1
ATOM 650 C C . ALA A 1 86 ? -14.015 -1.918 18.926 1.00 97.19 86 ALA A C 1
ATOM 652 O O . ALA A 1 86 ? -14.713 -2.915 19.089 1.00 97.19 86 ALA A O 1
ATOM 653 N N . ALA A 1 87 ? -14.039 -0.878 19.767 1.00 96.25 87 ALA A N 1
ATOM 654 C CA . ALA A 1 87 ? -14.814 -0.850 21.005 1.00 96.25 87 ALA A CA 1
ATOM 655 C C . ALA A 1 87 ? -16.330 -0.743 20.772 1.00 96.25 87 ALA A C 1
ATOM 657 O O . ALA A 1 87 ? -17.101 -1.371 21.494 1.00 96.25 87 ALA A O 1
ATOM 658 N N . ASP A 1 88 ? -16.756 0.052 19.788 1.00 95.56 88 ASP A N 1
ATOM 659 C CA . ASP A 1 88 ? -18.172 0.358 19.545 1.00 95.56 88 ASP A CA 1
ATOM 660 C C . ASP A 1 88 ? -18.593 0.262 18.067 1.00 95.56 88 ASP A C 1
ATOM 662 O O . ASP A 1 88 ? -19.776 0.397 17.757 1.00 95.56 88 ASP A O 1
ATOM 666 N N . GLY A 1 89 ? -17.654 0.006 17.151 1.00 96.69 89 GLY A N 1
ATOM 667 C CA . GLY A 1 89 ? -17.907 -0.076 15.714 1.00 96.69 89 GLY A CA 1
ATOM 668 C C . GLY A 1 89 ? -18.145 1.275 15.036 1.00 96.69 89 GLY A C 1
ATOM 669 O O . GLY A 1 89 ? -18.507 1.296 13.860 1.00 96.69 89 GLY A O 1
ATOM 670 N N . SER A 1 90 ? -17.956 2.398 15.734 1.00 96.56 90 SER A N 1
ATOM 671 C CA . SER A 1 90 ? -18.155 3.726 15.154 1.00 96.56 90 SER A CA 1
ATOM 672 C C . SER A 1 90 ? -17.135 4.005 14.049 1.00 96.56 90 SER A C 1
ATOM 674 O O . SER A 1 90 ? -15.928 3.826 14.228 1.00 96.56 90 SER A O 1
ATOM 676 N N . GLU A 1 91 ? -17.620 4.438 12.884 1.00 96.94 91 GLU A N 1
ATOM 677 C CA . GLU A 1 91 ? -16.763 4.854 11.773 1.00 96.94 91 GLU A CA 1
ATOM 678 C C . GLU A 1 91 ? -16.101 6.196 12.095 1.00 96.94 91 GLU A C 1
ATOM 680 O O . GLU A 1 91 ? -16.776 7.183 12.394 1.00 96.94 91 GLU A O 1
ATOM 685 N N . PHE A 1 92 ? -14.772 6.244 12.004 1.00 95.62 92 PHE A N 1
ATOM 686 C CA . PHE A 1 92 ? -14.015 7.488 12.146 1.00 95.62 92 PHE A CA 1
ATOM 687 C C . PHE A 1 92 ? -13.539 8.036 10.797 1.00 95.62 92 PHE A C 1
ATOM 689 O O . PHE A 1 92 ? -13.356 9.255 10.664 1.00 95.62 92 PHE A O 1
ATOM 696 N N . ASP A 1 93 ? -13.334 7.164 9.803 1.00 93.69 93 ASP A N 1
ATOM 697 C CA . ASP A 1 93 ? -12.880 7.570 8.479 1.00 93.69 93 ASP A CA 1
ATOM 698 C C . ASP A 1 93 ? -13.184 6.546 7.373 1.00 93.69 93 ASP A C 1
ATOM 700 O O . ASP A 1 93 ? -13.131 5.338 7.595 1.00 93.69 93 ASP A O 1
ATOM 704 N N . SER A 1 94 ? -13.441 7.025 6.154 1.00 96.12 94 SER A N 1
ATOM 705 C CA . SER A 1 94 ? -13.676 6.179 4.980 1.00 96.12 94 SER A CA 1
ATOM 706 C C . SER A 1 94 ? -13.245 6.881 3.696 1.00 96.12 94 SER A C 1
ATOM 708 O O . SER A 1 94 ? -13.616 8.030 3.448 1.00 96.12 94 SER A O 1
ATOM 710 N N . SER A 1 95 ? -12.519 6.177 2.822 1.00 94.88 95 SER A N 1
ATOM 711 C CA . SER A 1 95 ? -12.238 6.698 1.476 1.00 94.88 95 SER A CA 1
ATOM 712 C C . SER A 1 95 ? -13.446 6.586 0.546 1.00 94.88 95 SER A C 1
ATOM 714 O O . SER A 1 95 ? -13.638 7.432 -0.325 1.00 94.88 95 SER A O 1
ATOM 716 N N . ARG A 1 96 ? -14.329 5.605 0.774 1.00 90.19 96 ARG A N 1
ATOM 717 C CA . ARG A 1 96 ? -15.591 5.475 0.027 1.00 90.19 96 ARG A CA 1
ATOM 718 C C . ARG A 1 96 ? -16.515 6.662 0.295 1.00 90.19 96 ARG A C 1
ATOM 720 O O . ARG A 1 96 ? -17.105 7.184 -0.643 1.00 90.19 96 ARG A O 1
ATOM 727 N N . GLY A 1 97 ? -16.578 7.127 1.546 1.00 83.44 97 GLY A N 1
ATOM 728 C CA . GLY A 1 97 ? -17.335 8.327 1.920 1.00 83.44 97 GLY A CA 1
ATOM 729 C C . GLY A 1 97 ? -16.826 9.609 1.248 1.00 83.44 97 GLY A C 1
ATOM 730 O O . GLY A 1 97 ? -17.613 10.513 0.981 1.00 83.44 97 GLY A O 1
ATOM 731 N N . ARG A 1 98 ? -15.527 9.672 0.920 1.00 90.50 98 ARG A N 1
ATOM 732 C CA . ARG A 1 98 ? -14.914 10.787 0.176 1.00 90.50 98 ARG A CA 1
ATOM 733 C C . ARG A 1 98 ? -15.074 10.677 -1.342 1.00 90.50 98 ARG A C 1
ATOM 735 O O . ARG A 1 98 ? -14.897 11.668 -2.039 1.00 90.50 98 ARG A O 1
ATOM 742 N N . GLY A 1 99 ? -15.422 9.496 -1.849 1.00 90.75 99 GLY A N 1
ATOM 743 C CA . GLY A 1 99 ? -15.621 9.247 -3.277 1.00 90.75 99 GLY A CA 1
ATOM 744 C C . GLY A 1 99 ? -14.337 9.032 -4.083 1.00 90.75 99 GLY A C 1
ATOM 745 O O . GLY A 1 99 ? -14.422 8.871 -5.298 1.00 90.75 99 GLY A O 1
ATOM 746 N N . GLU A 1 100 ? -13.167 8.980 -3.441 1.00 94.12 100 GLU A N 1
ATOM 747 C CA . GLU A 1 100 ? -11.881 8.753 -4.107 1.00 94.12 100 GLU A CA 1
ATOM 748 C C . GLU A 1 100 ? -11.037 7.691 -3.377 1.00 94.12 100 GLU A C 1
ATOM 750 O O . GLU A 1 100 ? -11.048 7.635 -2.142 1.00 94.12 100 GLU A O 1
ATOM 755 N N . PRO A 1 1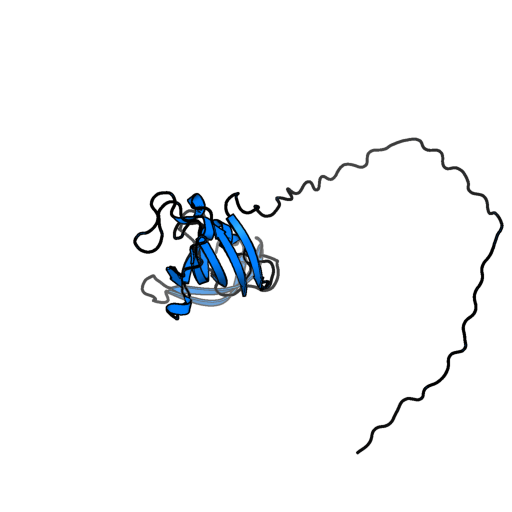01 ? -10.316 6.814 -4.104 1.00 97.12 101 PRO A N 1
ATOM 756 C CA . PRO A 1 101 ? -9.360 5.893 -3.502 1.00 97.12 101 PRO A CA 1
ATOM 757 C C . PRO A 1 101 ? -8.234 6.623 -2.772 1.00 97.12 101 PRO A C 1
ATOM 759 O O . PRO A 1 101 ? -7.859 7.740 -3.118 1.00 97.12 101 PRO A O 1
ATOM 762 N N . PHE A 1 102 ? -7.645 5.954 -1.789 1.00 97.88 102 PHE A N 1
ATOM 763 C CA . PHE A 1 102 ? -6.474 6.455 -1.085 1.00 97.88 102 PHE A CA 1
ATOM 764 C C . PHE A 1 102 ? -5.204 5.843 -1.675 1.00 97.88 102 PHE A C 1
ATOM 766 O O . PHE A 1 102 ? -5.145 4.632 -1.904 1.00 97.88 102 PHE A O 1
ATOM 773 N N . VAL A 1 103 ? -4.198 6.682 -1.919 1.00 97.31 103 VAL A N 1
ATOM 774 C CA . VAL A 1 103 ? -2.911 6.286 -2.499 1.00 97.31 103 VAL A CA 1
ATOM 775 C C . VAL A 1 103 ? -1.801 6.570 -1.498 1.00 97.31 103 VAL A C 1
ATOM 777 O O . VAL A 1 103 ? -1.751 7.660 -0.929 1.00 97.31 103 VAL A O 1
ATOM 780 N N . PHE A 1 104 ? -0.909 5.605 -1.290 1.00 97.25 104 PHE A N 1
ATOM 781 C CA . PHE A 1 104 ? 0.264 5.779 -0.435 1.00 97.25 104 PHE A CA 1
ATOM 782 C C . PHE A 1 104 ? 1.429 4.892 -0.884 1.00 97.25 104 PHE A C 1
ATOM 784 O O . PHE A 1 104 ? 1.243 3.936 -1.637 1.00 97.25 104 PHE A O 1
ATOM 791 N N . THR A 1 105 ? 2.634 5.203 -0.406 1.00 95.94 105 THR A N 1
ATOM 792 C CA . THR A 1 105 ? 3.828 4.376 -0.624 1.00 95.94 105 THR A CA 1
ATOM 793 C C . THR A 1 105 ? 3.959 3.355 0.498 1.00 95.94 105 THR A C 1
ATOM 795 O O . THR A 1 105 ? 4.062 3.724 1.670 1.00 95.94 105 THR A O 1
ATOM 798 N N . LEU A 1 106 ? 3.964 2.072 0.145 1.00 96.38 106 LEU A N 1
ATOM 799 C CA . LEU A 1 106 ? 3.986 0.977 1.108 1.00 96.38 106 LEU A CA 1
ATOM 800 C C . LEU A 1 106 ? 5.346 0.864 1.814 1.00 96.38 106 LEU A C 1
ATOM 802 O O . LEU A 1 106 ? 6.394 0.933 1.172 1.00 96.38 106 LEU A O 1
ATOM 806 N N . GLY A 1 107 ? 5.339 0.632 3.128 1.00 93.38 107 GLY A N 1
ATOM 807 C CA . GLY A 1 107 ? 6.538 0.292 3.902 1.00 93.38 107 GLY A CA 1
ATOM 808 C C . GLY A 1 107 ? 7.470 1.468 4.202 1.00 93.38 107 GLY A C 1
ATOM 809 O O . GLY A 1 107 ? 8.614 1.247 4.592 1.00 93.38 107 GLY A O 1
ATOM 810 N N . GLN A 1 108 ? 7.009 2.708 4.012 1.00 91.38 108 GLN A N 1
ATOM 811 C CA . GLN A 1 108 ? 7.778 3.927 4.303 1.00 91.38 108 GLN A CA 1
ATOM 812 C C . GLN A 1 108 ? 7.260 4.699 5.528 1.00 91.38 108 GLN A C 1
ATOM 814 O O . GLN A 1 108 ? 7.666 5.838 5.746 1.00 91.38 108 GLN A O 1
ATOM 819 N N . GLY A 1 109 ? 6.338 4.131 6.318 1.00 91.56 109 GLY A N 1
ATOM 820 C CA . GLY A 1 109 ? 5.767 4.821 7.478 1.00 91.56 109 GLY A CA 1
ATOM 821 C C . GLY A 1 109 ? 4.900 6.029 7.110 1.00 91.56 109 GLY A C 1
ATOM 822 O O . GLY A 1 109 ? 4.708 6.925 7.927 1.00 91.56 109 GLY A O 1
ATOM 823 N N . SER A 1 110 ? 4.380 6.070 5.876 1.00 90.81 110 SER A N 1
ATOM 824 C CA . SER A 1 110 ? 3.421 7.097 5.428 1.00 90.81 110 SER A CA 1
ATOM 825 C C . SER A 1 110 ? 2.013 6.879 6.000 1.00 90.81 110 SER A C 1
ATOM 827 O O . SER A 1 110 ? 1.159 7.759 5.919 1.00 90.81 110 SER A O 1
ATOM 829 N N . VAL A 1 111 ? 1.770 5.696 6.564 1.00 96.44 111 VAL A N 1
ATOM 830 C CA . VAL A 1 111 ? 0.520 5.255 7.189 1.00 96.44 111 VAL A CA 1
ATOM 831 C C . VAL A 1 111 ? 0.831 4.593 8.535 1.00 96.44 111 VAL A C 1
ATOM 833 O O . VAL A 1 111 ? 1.993 4.409 8.900 1.00 96.44 111 VAL A O 1
ATOM 836 N N . ILE A 1 112 ? -0.203 4.226 9.297 1.00 97.44 112 ILE A N 1
ATOM 837 C CA . ILE A 1 112 ? -0.025 3.467 10.542 1.00 97.44 112 ILE A CA 1
ATOM 838 C C . ILE A 1 112 ? 0.664 2.119 10.276 1.00 97.44 112 ILE A C 1
ATOM 840 O O . ILE A 1 112 ? 0.444 1.486 9.243 1.00 97.44 112 ILE A O 1
ATOM 844 N N . LYS A 1 113 ? 1.468 1.643 11.231 1.00 97.00 113 LYS A N 1
ATOM 845 C CA . LYS A 1 113 ? 2.304 0.437 11.068 1.00 97.00 113 LYS A CA 1
ATOM 846 C C . LYS A 1 113 ? 1.506 -0.802 10.657 1.00 97.00 113 LYS A C 1
ATOM 848 O O . LYS A 1 113 ? 1.984 -1.603 9.862 1.00 97.00 113 LYS A O 1
ATOM 853 N N . GLY A 1 114 ? 0.288 -0.950 11.181 1.00 97.31 114 GLY A N 1
ATOM 854 C CA . GLY A 1 114 ? -0.604 -2.059 10.853 1.00 97.31 114 GLY A CA 1
ATOM 855 C C . GLY A 1 114 ? -0.991 -2.108 9.375 1.00 97.31 114 GLY A C 1
ATOM 856 O O . GLY A 1 114 ? -1.156 -3.193 8.826 1.00 97.31 114 GLY A O 1
ATOM 857 N N . TRP A 1 115 ? -1.073 -0.955 8.705 1.00 98.19 115 TRP A N 1
ATOM 858 C CA . TRP A 1 115 ? -1.296 -0.901 7.261 1.00 98.19 115 TRP A CA 1
ATOM 859 C C . TRP A 1 115 ? -0.052 -1.302 6.479 1.00 98.19 115 TRP A C 1
ATOM 861 O O . TRP A 1 115 ? -0.173 -2.090 5.545 1.00 98.19 115 TRP A O 1
ATOM 871 N N . ASP A 1 116 ? 1.127 -0.817 6.877 1.00 96.88 116 ASP A N 1
ATOM 872 C CA . ASP A 1 116 ? 2.385 -1.164 6.207 1.00 96.88 116 ASP A CA 1
ATOM 873 C C . ASP A 1 116 ? 2.619 -2.682 6.199 1.00 96.88 116 ASP A C 1
ATOM 875 O O . ASP A 1 116 ? 2.944 -3.255 5.160 1.00 96.88 116 ASP A O 1
ATOM 879 N N . VAL A 1 117 ? 2.377 -3.360 7.327 1.00 96.25 117 VAL A N 1
ATOM 880 C CA . VAL A 1 117 ? 2.503 -4.826 7.393 1.00 96.25 117 VAL A CA 1
ATOM 881 C C . VAL A 1 117 ? 1.297 -5.541 6.781 1.00 96.25 117 VAL A C 1
ATOM 883 O O . VAL A 1 117 ? 1.460 -6.544 6.094 1.00 96.25 117 VAL A O 1
ATOM 886 N N . GLY A 1 118 ? 0.081 -5.029 6.987 1.00 97.06 118 GLY A N 1
ATOM 887 C CA . GLY A 1 118 ? -1.160 -5.667 6.552 1.00 97.06 118 GLY A CA 1
ATOM 888 C C . GLY A 1 118 ? -1.335 -5.665 5.036 1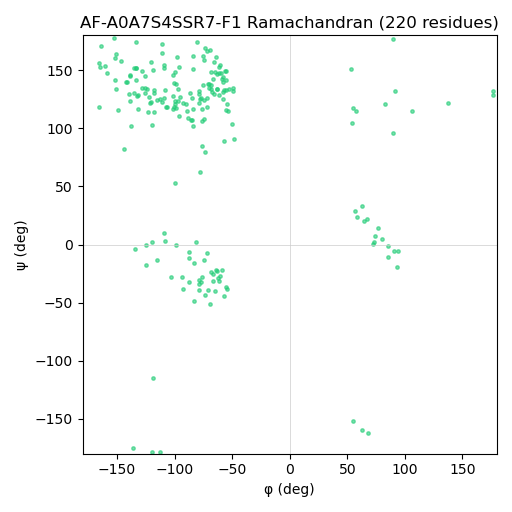.00 97.06 118 GLY A C 1
ATOM 889 O O . GLY A 1 118 ? -1.548 -6.721 4.433 1.00 97.06 118 GLY A O 1
ATOM 890 N N . VAL A 1 119 ? -1.196 -4.500 4.401 1.00 97.88 119 VAL A N 1
ATOM 891 C CA . VAL A 1 119 ? -1.409 -4.314 2.955 1.00 97.88 119 VAL A CA 1
ATOM 892 C C . VAL A 1 119 ? -0.350 -5.052 2.133 1.00 97.88 119 VAL A C 1
ATOM 894 O O . VAL A 1 119 ? -0.679 -5.617 1.091 1.00 97.88 119 VAL A O 1
ATOM 897 N N . ALA A 1 120 ? 0.879 -5.183 2.645 1.00 96.62 120 ALA A N 1
ATOM 898 C CA . ALA A 1 120 ? 1.930 -6.007 2.037 1.00 96.62 120 ALA A CA 1
ATOM 899 C C . ALA A 1 120 ? 1.538 -7.492 1.891 1.00 96.62 120 ALA A C 1
ATOM 901 O O . ALA A 1 120 ? 2.085 -8.218 1.059 1.00 96.62 120 ALA A O 1
ATOM 902 N N . THR A 1 121 ? 0.565 -7.973 2.673 1.00 96.56 121 THR A N 1
ATOM 903 C CA . THR A 1 121 ? 0.087 -9.360 2.578 1.00 96.56 121 THR A CA 1
ATOM 904 C C . THR A 1 121 ? -1.029 -9.564 1.553 1.00 96.56 121 THR A C 1
ATOM 906 O O . THR A 1 121 ? -1.368 -10.723 1.283 1.00 96.56 121 THR A O 1
ATOM 909 N N . MET A 1 122 ? -1.617 -8.486 1.022 1.00 97.81 122 MET A N 1
ATOM 910 C CA . MET A 1 122 ? -2.810 -8.521 0.173 1.00 97.81 122 MET A CA 1
ATOM 911 C C . MET A 1 122 ? -2.488 -8.793 -1.296 1.00 97.81 122 MET A C 1
ATOM 913 O O . MET A 1 122 ? -1.429 -8.436 -1.810 1.00 97.81 122 MET A O 1
ATOM 917 N N . LYS A 1 123 ? -3.447 -9.408 -1.985 1.00 97.38 123 LYS A N 1
ATOM 918 C CA . LYS A 1 123 ? -3.456 -9.578 -3.441 1.00 97.38 123 LYS A CA 1
ATOM 919 C C . LYS A 1 123 ? -4.310 -8.512 -4.120 1.00 97.38 123 LYS A C 1
ATOM 921 O O . LYS A 1 123 ? -5.179 -7.900 -3.501 1.00 97.38 123 LYS A O 1
ATOM 926 N N . LYS A 1 124 ? -4.107 -8.321 -5.424 1.00 97.06 124 LYS A N 1
ATOM 927 C CA . LYS A 1 124 ? -4.933 -7.400 -6.218 1.00 97.06 124 LYS A CA 1
ATOM 928 C C . LYS A 1 124 ? -6.415 -7.780 -6.124 1.00 97.06 124 LYS A C 1
ATOM 930 O O . LYS A 1 124 ? -6.755 -8.943 -6.302 1.00 97.06 124 LYS A O 1
ATOM 935 N N . GLY A 1 125 ? -7.292 -6.816 -5.875 1.00 97.94 125 GLY A N 1
ATOM 936 C CA . GLY A 1 125 ? -8.739 -7.009 -5.747 1.00 97.94 125 GLY A CA 1
ATOM 937 C C . GLY A 1 125 ? -9.196 -7.690 -4.452 1.00 97.94 125 GLY A C 1
ATOM 938 O O . GLY A 1 125 ? -10.392 -7.951 -4.306 1.00 97.94 125 GLY A O 1
ATOM 939 N N . GLU A 1 126 ? -8.272 -8.001 -3.536 1.00 98.56 126 GLU A N 1
ATOM 940 C CA . GLU A 1 126 ? -8.590 -8.581 -2.232 1.00 98.56 126 GLU A CA 1
ATOM 941 C C . GLU A 1 126 ? -9.316 -7.558 -1.352 1.00 98.56 126 GLU A C 1
ATOM 943 O O . GLU A 1 126 ? -8.904 -6.399 -1.283 1.00 98.56 126 GLU A O 1
ATOM 948 N N . LEU A 1 127 ? -10.360 -8.012 -0.656 1.00 98.56 127 LEU A N 1
ATOM 949 C CA . LEU A 1 127 ? -10.990 -7.298 0.454 1.00 98.56 127 LEU A CA 1
ATOM 950 C C . LEU A 1 127 ? -10.647 -8.053 1.736 1.00 98.56 127 LEU A C 1
ATOM 952 O O . LEU A 1 127 ? -10.882 -9.263 1.827 1.00 98.56 127 LEU A O 1
ATOM 956 N N . ALA A 1 128 ? -10.083 -7.353 2.712 1.00 98.31 128 ALA A N 1
ATOM 957 C CA . ALA A 1 128 ? -9.725 -7.941 3.991 1.00 98.31 128 ALA A CA 1
ATOM 958 C C . ALA A 1 128 ? -10.061 -7.001 5.146 1.00 98.31 128 ALA A C 1
ATOM 960 O O . ALA A 1 128 ? -9.937 -5.780 5.042 1.00 98.31 128 ALA A O 1
ATOM 961 N N . LYS A 1 129 ? -10.462 -7.601 6.262 1.00 98.56 129 LYS A N 1
ATOM 962 C CA . LYS A 1 129 ? -10.672 -6.941 7.539 1.00 98.56 129 LYS A CA 1
ATOM 963 C C . LYS A 1 129 ? -9.430 -7.124 8.403 1.00 98.56 129 LYS A C 1
ATOM 965 O O . LYS A 1 129 ? -9.017 -8.249 8.674 1.00 98.56 129 LYS A O 1
ATOM 970 N N . PHE A 1 130 ? -8.859 -6.019 8.851 1.00 98.56 130 PHE A N 1
ATOM 971 C CA . PHE A 1 130 ? -7.722 -5.973 9.753 1.00 98.56 130 PHE A CA 1
ATOM 972 C C . PHE A 1 130 ? -8.167 -5.494 11.127 1.00 98.56 130 PHE A C 1
ATOM 974 O O . PHE A 1 130 ? -8.866 -4.487 11.219 1.00 98.56 130 PHE A O 1
ATOM 981 N N . THR A 1 131 ? -7.741 -6.178 12.186 1.00 98.44 131 THR A N 1
ATOM 982 C CA . THR A 1 131 ? -7.876 -5.675 13.562 1.00 98.44 131 THR A CA 1
ATOM 983 C C . THR A 1 131 ? -6.490 -5.343 14.082 1.00 98.44 131 THR A C 1
ATOM 985 O O . THR A 1 131 ? -5.603 -6.194 14.067 1.00 98.44 131 THR A O 1
ATOM 988 N N . LEU A 1 132 ? -6.306 -4.092 14.493 1.00 98.50 132 LEU A N 1
ATOM 989 C CA . LEU A 1 132 ? -5.023 -3.522 14.874 1.00 98.50 132 LEU A CA 1
ATOM 990 C C . LEU A 1 132 ? -5.046 -3.156 16.355 1.00 98.50 132 LEU A C 1
ATOM 992 O O . LEU A 1 132 ? -5.894 -2.375 16.799 1.00 98.50 132 LEU A O 1
ATOM 996 N N . ALA A 1 133 ? -4.094 -3.693 17.106 1.00 98.38 133 ALA A N 1
ATOM 997 C CA . ALA A 1 133 ? -3.780 -3.236 18.447 1.00 98.38 133 ALA A CA 1
ATOM 998 C C . ALA A 1 133 ? -3.223 -1.795 18.413 1.00 98.38 133 ALA A C 1
ATOM 1000 O O . ALA A 1 133 ? -2.730 -1.347 17.367 1.00 98.38 133 ALA A O 1
ATOM 1001 N N . PRO A 1 134 ? -3.311 -1.039 19.522 1.00 98.25 134 PRO A N 1
ATOM 1002 C CA . PRO A 1 134 ? -2.956 0.378 19.539 1.00 98.25 134 PRO A CA 1
ATOM 1003 C C . PRO A 1 134 ? -1.540 0.678 19.032 1.00 98.25 134 PRO A C 1
ATOM 1005 O O . PRO A 1 134 ? -1.340 1.649 18.308 1.00 98.25 134 PRO A O 1
ATOM 1008 N N . GLU A 1 135 ? -0.567 -0.171 19.346 1.00 97.88 135 GLU A N 1
ATOM 1009 C CA . GLU A 1 135 ? 0.838 -0.073 18.941 1.00 97.88 135 GLU A CA 1
ATOM 1010 C C . GLU A 1 135 ? 1.065 -0.179 17.420 1.00 97.88 135 GLU A C 1
ATOM 1012 O O . GLU A 1 135 ? 2.070 0.329 16.908 1.00 97.88 135 GLU A O 1
ATOM 1017 N N . PHE A 1 136 ? 0.110 -0.770 16.691 1.00 97.88 136 PHE A N 1
ATOM 1018 C CA . PHE A 1 136 ? 0.064 -0.812 15.224 1.00 97.88 136 PHE A CA 1
ATOM 1019 C C . PHE A 1 136 ? -0.859 0.254 14.617 1.00 97.88 136 PHE A C 1
ATOM 1021 O O . PHE A 1 136 ? -0.966 0.354 13.392 1.00 97.88 136 PHE A O 1
ATOM 1028 N N . ALA A 1 137 ? -1.494 1.063 15.462 1.00 97.31 137 ALA A N 1
ATOM 1029 C CA . ALA A 1 137 ? -2.386 2.155 15.107 1.00 97.31 137 ALA A CA 1
ATOM 1030 C C . ALA A 1 137 ? -1.831 3.498 15.621 1.00 97.31 137 ALA A C 1
ATOM 1032 O O . ALA A 1 137 ? -0.786 3.948 15.152 1.00 97.31 137 ALA A O 1
ATOM 1033 N N . TYR A 1 138 ? -2.528 4.147 16.561 1.00 97.44 138 TYR A N 1
ATOM 1034 C CA . TYR A 1 138 ? -2.202 5.489 17.071 1.00 97.44 138 TYR A CA 1
ATOM 1035 C C . TYR A 1 138 ? -1.639 5.497 18.506 1.00 97.44 138 TYR A C 1
ATOM 1037 O O . TYR A 1 138 ? -1.374 6.563 19.064 1.00 97.44 138 TYR A O 1
ATOM 1045 N N . GLY A 1 139 ? -1.444 4.321 19.107 1.00 97.31 139 GLY A N 1
ATOM 1046 C CA . GLY A 1 139 ? -0.844 4.138 20.429 1.00 97.31 139 GLY A CA 1
ATOM 1047 C C . GLY A 1 139 ? -1.532 4.924 21.548 1.00 97.31 139 GLY A C 1
ATOM 1048 O O . GLY A 1 139 ? -2.719 5.249 21.482 1.00 97.31 139 GLY A O 1
ATOM 1049 N N . GLU A 1 140 ? -0.755 5.266 22.574 1.00 97.50 140 GLU A N 1
ATOM 1050 C CA . GLU A 1 140 ? -1.213 6.025 23.746 1.00 97.50 140 GLU A CA 1
ATOM 1051 C C . GLU A 1 140 ? -1.686 7.442 23.410 1.00 97.50 140 GLU A C 1
ATOM 1053 O O . GLU A 1 140 ? -2.462 8.028 24.157 1.00 97.50 140 GLU A O 1
ATOM 1058 N N . SER A 1 141 ? -1.233 8.008 22.290 1.00 97.00 141 SER A N 1
ATOM 1059 C CA . SER A 1 141 ? -1.613 9.367 21.892 1.00 97.00 141 SER A CA 1
ATOM 1060 C C . SER A 1 141 ? -3.003 9.432 21.256 1.00 97.00 141 SER A C 1
ATOM 1062 O O . SER A 1 141 ? -3.690 10.445 21.392 1.00 97.00 141 SER A O 1
ATOM 1064 N N . GLY A 1 142 ? -3.436 8.368 20.571 1.00 96.62 142 GLY A N 1
ATOM 1065 C CA . GLY A 1 142 ? -4.665 8.392 19.779 1.00 96.62 142 GLY A CA 1
ATOM 1066 C C . GLY A 1 142 ? -4.607 9.410 18.628 1.00 96.62 142 GLY A C 1
ATOM 1067 O O . GLY A 1 142 ? -3.539 9.836 18.187 1.00 96.62 142 GLY A O 1
ATOM 1068 N N . SER A 1 143 ? -5.776 9.812 18.129 1.00 96.94 143 SER A N 1
ATOM 1069 C CA . SER A 1 143 ? -5.939 10.900 17.157 1.00 96.94 143 SER A CA 1
ATOM 1070 C C . SER A 1 143 ? -7.238 11.669 17.446 1.00 96.94 143 SER A C 1
ATOM 1072 O O . SER A 1 143 ? -8.297 11.387 16.867 1.00 96.94 143 SER A O 1
ATOM 1074 N N . PRO A 1 144 ? -7.203 12.611 18.406 1.00 93.50 144 PRO A N 1
ATOM 1075 C CA . PRO A 1 144 ? -8.385 13.369 18.798 1.00 93.50 144 PRO A CA 1
ATOM 1076 C C . PRO A 1 144 ? -8.963 14.206 17.640 1.00 93.50 144 PRO A C 1
ATOM 1078 O O . PRO A 1 144 ? -8.206 14.709 16.810 1.00 93.50 144 PRO A O 1
ATOM 1081 N N . PRO A 1 145 ? -10.294 14.415 17.585 1.00 95.25 145 PRO A N 1
ATOM 1082 C CA . PRO A 1 145 ? -11.298 13.949 18.546 1.00 95.25 145 PRO A CA 1
ATOM 1083 C C . PRO A 1 145 ? -11.839 12.538 18.257 1.00 95.25 145 PRO A C 1
ATOM 1085 O O . PRO A 1 145 ? -12.633 12.031 19.040 1.00 95.25 145 PRO A O 1
ATOM 1088 N N . LYS A 1 146 ? -11.470 11.925 17.127 1.00 95.56 146 LYS A N 1
ATOM 1089 C CA . LYS A 1 146 ? -12.149 10.725 16.616 1.00 95.56 146 LYS A CA 1
ATOM 1090 C C . LYS A 1 146 ? -11.601 9.416 17.177 1.00 95.56 146 LYS A C 1
ATOM 1092 O O . LYS A 1 146 ? -12.348 8.456 17.314 1.00 95.56 146 LYS A O 1
ATOM 1097 N N . ILE A 1 147 ? -10.303 9.367 17.466 1.00 96.88 147 ILE A N 1
ATOM 1098 C CA . ILE A 1 147 ? -9.618 8.156 17.919 1.00 96.88 147 ILE A CA 1
ATOM 1099 C C . ILE A 1 147 ? -9.069 8.416 19.326 1.00 96.88 147 ILE A C 1
ATOM 1101 O O . ILE A 1 147 ? -8.187 9.267 19.477 1.00 96.88 147 ILE A O 1
ATOM 1105 N N . PRO A 1 148 ? -9.572 7.727 20.363 1.00 97.25 148 PRO A N 1
ATOM 1106 C CA . PRO A 1 148 ? -9.060 7.888 21.716 1.00 97.25 148 PRO A CA 1
ATOM 1107 C C . PRO A 1 148 ? -7.665 7.265 21.878 1.00 97.25 148 PRO A C 1
ATOM 1109 O O . PRO A 1 148 ? -7.192 6.496 21.040 1.00 97.25 148 PRO A O 1
ATOM 1112 N N . ALA A 1 149 ? -7.007 7.607 22.984 1.00 97.88 149 ALA A N 1
ATOM 1113 C CA . ALA A 1 149 ? -5.773 6.963 23.423 1.00 97.88 149 ALA A CA 1
ATOM 1114 C C . ALA A 1 149 ? -5.961 5.445 23.565 1.00 97.88 149 ALA A C 1
ATOM 1116 O O . ALA A 1 149 ? -6.997 4.994 24.056 1.00 97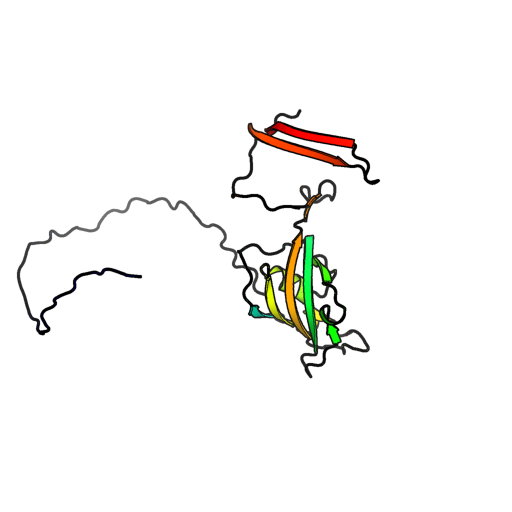.88 149 ALA A O 1
ATOM 1117 N N . ASN A 1 150 ? -4.947 4.666 23.181 1.00 97.81 150 ASN A N 1
ATOM 1118 C CA . ASN A 1 150 ? -4.932 3.205 23.298 1.00 97.81 150 ASN A CA 1
ATOM 1119 C C . ASN A 1 150 ? -6.108 2.499 22.597 1.00 97.81 150 ASN A C 1
ATOM 1121 O O . ASN A 1 150 ? -6.540 1.426 23.016 1.00 97.81 150 ASN A O 1
ATOM 1125 N N . ALA A 1 151 ? -6.642 3.093 21.528 1.00 97.94 151 ALA A N 1
ATOM 1126 C CA . ALA A 1 151 ? -7.736 2.503 20.772 1.00 97.94 151 ALA A CA 1
ATOM 1127 C C . ALA A 1 151 ? -7.253 1.366 19.861 1.00 97.94 151 ALA A C 1
ATOM 1129 O O . ALA A 1 151 ? -6.386 1.568 19.008 1.00 97.94 151 ALA A O 1
ATOM 1130 N N . SER A 1 152 ? -7.876 0.193 19.985 1.00 98.31 152 SER A N 1
ATOM 1131 C CA . SER A 1 152 ? -7.830 -0.833 18.942 1.00 98.31 152 SER A CA 1
ATOM 1132 C C . SER A 1 152 ? -8.748 -0.439 17.789 1.00 98.31 152 SER A C 1
ATOM 1134 O O . SER A 1 152 ? -9.877 0.015 18.005 1.00 98.31 152 SER A O 1
ATOM 1136 N N . LEU A 1 153 ? -8.276 -0.632 16.561 1.00 98.56 153 LEU A N 1
ATOM 1137 C CA . LEU A 1 153 ? -8.987 -0.227 15.352 1.00 98.56 153 LEU A CA 1
ATOM 1138 C C . LEU A 1 153 ? -9.302 -1.426 14.472 1.00 98.56 153 LEU A C 1
ATOM 1140 O O . LEU A 1 153 ? -8.548 -2.394 14.421 1.00 98.56 153 LEU A O 1
ATOM 1144 N N . VAL A 1 154 ? -10.398 -1.320 13.736 1.00 98.69 154 VAL A N 1
ATOM 1145 C CA . VAL A 1 154 ? -10.770 -2.270 12.695 1.00 98.69 154 VAL A CA 1
ATOM 1146 C C . VAL A 1 154 ? -10.798 -1.532 11.367 1.00 98.69 154 VAL A C 1
ATOM 1148 O O . VAL A 1 154 ? -11.421 -0.478 11.256 1.00 98.69 154 VAL A O 1
ATOM 1151 N N . PHE A 1 155 ? -10.133 -2.091 10.363 1.00 98.69 155 PHE A N 1
ATOM 1152 C CA . PHE A 1 155 ? -10.127 -1.568 9.004 1.00 98.69 155 PHE A CA 1
ATOM 1153 C C . PHE A 1 155 ? -10.621 -2.620 8.028 1.00 98.69 155 PHE A C 1
ATOM 1155 O O . PHE A 1 155 ? -10.068 -3.712 7.972 1.00 98.69 155 PHE A O 1
ATOM 1162 N N . GLU A 1 156 ? -11.609 -2.282 7.212 1.00 98.50 156 GLU A N 1
ATOM 1163 C CA . GLU A 1 156 ? -11.893 -3.024 5.988 1.00 98.50 156 GLU A CA 1
ATOM 1164 C C . GLU A 1 156 ? -11.141 -2.347 4.844 1.00 98.50 156 GLU A C 1
ATOM 1166 O O . GLU A 1 156 ? -11.340 -1.156 4.614 1.00 98.50 156 GLU A O 1
ATOM 1171 N N . ILE A 1 157 ? -10.260 -3.076 4.157 1.00 98.62 157 ILE A N 1
ATOM 1172 C CA . ILE A 1 157 ? -9.395 -2.544 3.098 1.00 98.62 157 ILE A CA 1
ATOM 1173 C C . ILE A 1 157 ? -9.589 -3.369 1.829 1.00 98.62 157 ILE A C 1
ATOM 1175 O O . ILE A 1 157 ? -9.511 -4.596 1.863 1.00 98.62 157 ILE A O 1
ATOM 1179 N N . GLU A 1 158 ? -9.814 -2.687 0.706 1.00 98.56 158 GLU A N 1
ATOM 1180 C CA . GLU A 1 158 ? -9.822 -3.247 -0.645 1.00 98.56 158 GLU A CA 1
ATOM 1181 C C . GLU A 1 158 ? -8.565 -2.795 -1.391 1.00 98.56 158 GLU A C 1
ATOM 1183 O O . GLU A 1 158 ? -8.385 -1.595 -1.616 1.00 98.56 158 GLU A O 1
ATOM 1188 N N . LEU A 1 159 ? -7.706 -3.730 -1.806 1.00 98.44 159 LEU A N 1
ATOM 1189 C CA . LEU A 1 159 ? -6.525 -3.406 -2.610 1.00 98.44 159 LEU A CA 1
ATOM 1190 C C . LEU A 1 159 ? -6.898 -3.334 -4.093 1.00 98.44 159 LEU A C 1
ATOM 1192 O O . LEU A 1 159 ? -7.114 -4.360 -4.730 1.00 98.44 159 LEU A O 1
ATOM 1196 N N . LEU A 1 160 ? -6.940 -2.137 -4.675 1.00 97.38 160 LEU A N 1
ATOM 1197 C CA . LEU A 1 160 ? -7.385 -1.941 -6.060 1.00 97.38 160 LEU A CA 1
ATOM 1198 C C . LEU A 1 160 ? -6.252 -2.203 -7.063 1.00 97.38 160 LEU A C 1
ATOM 1200 O O . LEU A 1 160 ? -6.410 -2.936 -8.045 1.00 97.38 160 LEU A O 1
ATOM 1204 N N . SER A 1 161 ? -5.088 -1.609 -6.809 1.00 96.25 161 SER A N 1
ATOM 1205 C CA . SER A 1 161 ? -3.911 -1.687 -7.677 1.00 96.25 161 SER A CA 1
ATOM 1206 C C . SER A 1 161 ? -2.650 -1.247 -6.943 1.00 96.25 161 SER A C 1
ATOM 1208 O O . SER A 1 161 ? -2.719 -0.689 -5.852 1.00 96.25 161 SER A O 1
ATOM 1210 N N . TRP A 1 162 ? -1.497 -1.461 -7.571 1.00 96.19 162 TRP A N 1
ATOM 1211 C CA . TRP A 1 162 ? -0.256 -0.795 -7.202 1.00 96.19 162 TRP A CA 1
ATOM 1212 C C . TRP A 1 162 ? 0.608 -0.559 -8.442 1.00 96.19 162 TRP A C 1
ATOM 1214 O O . TRP A 1 162 ? 0.441 -1.239 -9.460 1.00 96.19 162 TRP A O 1
ATOM 1224 N N . LEU A 1 163 ? 1.522 0.402 -8.345 1.00 94.00 163 LEU A N 1
ATOM 1225 C CA . LEU A 1 163 ? 2.605 0.622 -9.294 1.00 94.00 163 LEU A CA 1
ATOM 1226 C C . LEU A 1 163 ? 3.906 0.175 -8.642 1.00 94.00 163 LEU A C 1
ATOM 1228 O O . LEU A 1 163 ? 4.305 0.732 -7.616 1.00 94.00 163 LEU A O 1
ATOM 1232 N N . SER A 1 164 ? 4.565 -0.820 -9.240 1.00 92.62 164 SER A N 1
ATOM 1233 C CA . SER A 1 164 ? 5.841 -1.288 -8.710 1.00 92.62 164 SER A CA 1
ATOM 1234 C C . SER A 1 164 ? 6.958 -0.304 -9.015 1.00 92.62 164 SER A C 1
ATOM 1236 O O . SER A 1 164 ? 7.164 0.039 -10.185 1.00 92.62 164 SER A O 1
ATOM 1238 N N . LYS A 1 165 ? 7.653 0.137 -7.963 1.00 89.56 165 LYS A N 1
ATOM 1239 C CA . LYS A 1 165 ? 8.783 1.069 -8.030 1.00 89.56 165 LYS A CA 1
ATOM 1240 C C . LYS A 1 165 ? 10.014 0.381 -7.454 1.00 89.56 165 LYS A C 1
ATOM 1242 O O . LYS A 1 165 ? 10.164 0.272 -6.244 1.00 89.56 165 LYS A O 1
ATOM 1247 N N . ASP A 1 166 ? 10.898 -0.058 -8.340 1.00 87.31 166 ASP A N 1
ATOM 1248 C CA . ASP A 1 166 ? 12.169 -0.665 -7.961 1.00 87.31 166 ASP A CA 1
ATOM 1249 C C . ASP A 1 166 ? 13.278 0.391 -8.064 1.00 87.31 166 ASP A C 1
ATOM 1251 O O . ASP A 1 166 ? 13.553 0.899 -9.155 1.00 87.31 166 ASP A O 1
ATOM 1255 N N . ASP A 1 167 ? 13.930 0.715 -6.947 1.00 85.81 167 ASP A N 1
ATOM 1256 C CA . ASP A 1 167 ? 15.208 1.429 -6.971 1.00 85.81 167 ASP A CA 1
ATOM 1257 C C . ASP A 1 167 ? 16.309 0.440 -7.359 1.00 85.81 167 ASP A C 1
ATOM 1259 O O . ASP A 1 167 ? 16.664 -0.453 -6.587 1.00 85.81 167 ASP A O 1
ATOM 1263 N N . LEU A 1 168 ? 16.804 0.562 -8.591 1.00 87.56 168 LEU A N 1
ATOM 1264 C CA . LEU A 1 168 ? 17.710 -0.423 -9.179 1.00 87.56 168 LEU A CA 1
ATOM 1265 C C . LEU A 1 168 ? 19.085 -0.440 -8.501 1.00 87.56 168 LEU A C 1
ATOM 1267 O O . LEU A 1 168 ? 19.763 -1.466 -8.556 1.00 87.56 168 LEU A O 1
ATOM 1271 N N . PHE A 1 169 ? 19.481 0.666 -7.866 1.00 88.56 169 PHE A N 1
ATOM 1272 C CA . PHE A 1 169 ? 20.797 0.828 -7.241 1.00 88.56 169 PHE A CA 1
ATOM 1273 C C . PHE A 1 169 ? 20.728 1.220 -5.760 1.00 88.56 169 PHE A C 1
ATOM 1275 O O . PHE A 1 169 ? 21.769 1.333 -5.120 1.00 88.56 169 PHE A O 1
ATOM 1282 N N . GLN A 1 170 ? 19.522 1.371 -5.199 1.00 85.38 170 GLN A N 1
ATOM 1283 C CA . GLN A 1 170 ? 19.284 1.767 -3.801 1.00 85.38 170 GLN A CA 1
ATOM 1284 C C . GLN A 1 170 ? 19.908 3.127 -3.438 1.00 85.38 170 GLN A C 1
ATOM 1286 O O . GLN A 1 170 ? 20.189 3.402 -2.272 1.00 85.38 170 GLN A O 1
ATOM 1291 N N . ASP A 1 171 ? 20.136 3.975 -4.440 1.00 89.31 171 ASP A N 1
ATOM 1292 C CA . ASP A 1 171 ? 20.732 5.304 -4.307 1.00 89.31 171 ASP A CA 1
ATOM 1293 C C . ASP A 1 171 ? 19.792 6.422 -4.795 1.00 89.31 171 ASP A C 1
ATOM 1295 O O . ASP A 1 171 ? 20.154 7.600 -4.780 1.00 89.31 171 ASP A O 1
ATOM 1299 N N . GLY A 1 172 ? 18.577 6.071 -5.231 1.00 86.50 172 GLY A N 1
ATOM 1300 C CA . GLY A 1 172 ? 17.603 6.986 -5.815 1.00 86.50 172 GLY A CA 1
ATOM 1301 C C . GLY A 1 172 ? 17.950 7.483 -7.224 1.00 86.50 172 GLY A C 1
ATOM 1302 O O . GLY A 1 172 ? 17.189 8.272 -7.789 1.00 86.50 172 GLY A O 1
ATOM 1303 N N . GLY A 1 173 ? 19.072 7.051 -7.807 1.00 90.31 173 GLY A N 1
ATOM 1304 C CA . GLY A 1 173 ? 19.570 7.507 -9.103 1.00 90.31 173 GLY A CA 1
ATOM 1305 C C . GLY A 1 173 ? 18.830 6.897 -10.293 1.00 90.31 173 GLY A C 1
ATOM 1306 O O . GLY A 1 173 ? 18.653 7.567 -11.313 1.00 90.31 173 GLY A O 1
ATOM 1307 N N . ALA A 1 174 ? 18.346 5.656 -10.164 1.00 90.56 174 ALA A N 1
ATOM 1308 C CA . ALA A 1 174 ? 17.570 4.981 -11.203 1.00 90.56 174 ALA A CA 1
ATOM 1309 C C . ALA A 1 174 ? 16.372 4.216 -10.625 1.00 90.56 174 ALA A C 1
ATOM 1311 O O . ALA A 1 174 ? 16.495 3.096 -10.128 1.00 90.56 174 ALA A O 1
ATOM 1312 N N . ILE A 1 175 ? 15.184 4.806 -10.765 1.00 90.12 175 ILE A N 1
ATOM 1313 C CA . ILE A 1 175 ? 13.926 4.194 -10.336 1.00 90.12 175 ILE A CA 1
ATOM 1314 C C . ILE A 1 175 ? 13.202 3.600 -11.540 1.00 90.12 175 ILE A C 1
ATOM 1316 O O . ILE A 1 175 ? 12.781 4.311 -12.456 1.00 90.12 175 ILE A O 1
ATOM 1320 N N . LYS A 1 176 ? 12.995 2.287 -11.520 1.00 91.00 176 LYS A N 1
ATOM 1321 C CA . LYS A 1 176 ? 12.168 1.586 -12.495 1.00 91.00 176 LYS A CA 1
ATOM 1322 C C . LYS A 1 176 ? 10.728 1.542 -12.004 1.00 91.00 176 LYS A C 1
ATOM 1324 O O . LYS A 1 176 ? 10.422 0.857 -11.036 1.00 91.00 176 LYS A O 1
ATOM 1329 N N . THR A 1 177 ? 9.831 2.211 -12.724 1.00 92.12 177 THR A N 1
ATOM 1330 C CA . THR A 1 177 ? 8.383 2.061 -12.519 1.00 92.12 177 THR A CA 1
ATOM 1331 C C . THR A 1 177 ? 7.801 1.125 -13.573 1.00 92.12 177 THR A C 1
ATOM 1333 O O . THR A 1 177 ? 7.946 1.364 -14.774 1.00 92.12 177 THR A O 1
ATOM 1336 N N . VAL A 1 1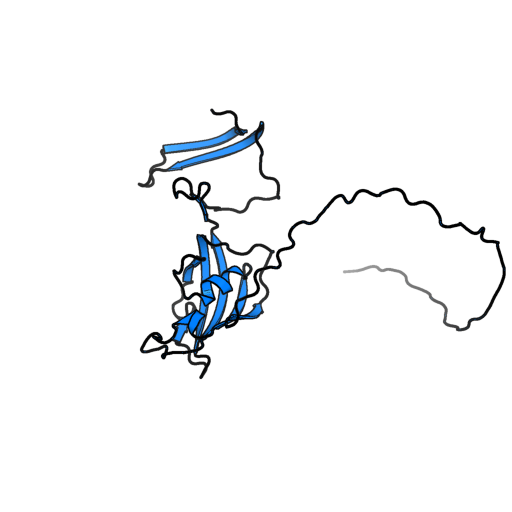78 ? 7.129 0.055 -13.150 1.00 90.19 178 VAL A N 1
ATOM 1337 C CA . VAL A 1 178 ? 6.462 -0.875 -14.072 1.00 90.19 178 VAL A CA 1
ATOM 1338 C C . VAL A 1 178 ? 5.081 -0.330 -14.436 1.00 90.19 178 VAL A C 1
ATOM 1340 O O . VAL A 1 178 ? 4.136 -0.446 -13.664 1.00 90.19 178 VAL A O 1
ATOM 1343 N N . LEU A 1 179 ? 4.954 0.256 -15.631 1.00 87.50 179 LEU A N 1
ATOM 1344 C CA . LEU A 1 179 ? 3.676 0.791 -16.133 1.00 87.50 179 LEU A CA 1
ATOM 1345 C C . LEU A 1 179 ? 2.746 -0.298 -16.676 1.00 87.50 179 LEU A C 1
ATOM 1347 O O . LEU A 1 179 ? 1.525 -0.203 -16.580 1.00 87.50 179 LEU A O 1
ATOM 1351 N N . LYS A 1 180 ? 3.332 -1.332 -17.282 1.00 86.19 180 LYS A N 1
ATOM 1352 C CA . LYS A 1 180 ? 2.613 -2.481 -17.817 1.00 86.19 180 LYS A CA 1
ATOM 1353 C C . LYS A 1 180 ? 3.394 -3.743 -17.507 1.00 86.19 180 LYS A C 1
ATOM 1355 O O . LYS A 1 180 ? 4.587 -3.830 -17.788 1.00 86.19 180 LYS A O 1
ATOM 1360 N N . GLU A 1 181 ? 2.690 -4.715 -16.948 1.00 85.75 181 GLU A N 1
ATOM 1361 C CA . GLU A 1 181 ? 3.242 -6.032 -16.666 1.00 85.75 181 GLU A CA 1
ATOM 1362 C C . GLU A 1 181 ? 3.657 -6.742 -17.959 1.00 85.75 181 GLU A C 1
ATOM 1364 O O . GLU A 1 181 ? 2.922 -6.753 -18.953 1.00 85.75 181 GLU A O 1
ATOM 1369 N N . GLY A 1 182 ? 4.854 -7.324 -17.931 1.00 84.62 182 GLY A N 1
ATOM 1370 C CA . GLY A 1 182 ? 5.357 -8.169 -19.005 1.00 84.62 182 GLY A CA 1
ATOM 1371 C C . GLY A 1 182 ? 4.691 -9.544 -18.997 1.00 84.62 182 GLY A C 1
ATOM 1372 O O . GLY A 1 182 ? 4.113 -9.977 -18.000 1.00 84.62 182 GLY A O 1
ATOM 1373 N N . THR A 1 183 ? 4.786 -10.250 -20.119 1.00 85.12 183 THR A N 1
ATOM 1374 C CA . THR A 1 183 ? 4.365 -11.650 -20.226 1.00 85.12 183 THR A CA 1
ATOM 1375 C C . THR A 1 183 ? 5.571 -12.570 -20.091 1.00 85.12 183 THR A C 1
ATOM 1377 O O . THR A 1 183 ? 6.601 -12.317 -20.712 1.00 85.12 183 THR A O 1
ATOM 1380 N N . GLY A 1 184 ? 5.420 -13.665 -19.348 1.00 87.44 184 GLY A N 1
ATOM 1381 C CA . GLY A 1 184 ? 6.496 -14.631 -19.125 1.00 87.44 184 GLY A CA 1
ATOM 1382 C C . GLY A 1 184 ? 7.357 -14.318 -17.901 1.00 87.44 184 GLY A C 1
ATOM 1383 O O . GLY A 1 184 ? 7.148 -13.332 -17.196 1.00 87.44 184 GLY A O 1
ATOM 1384 N N . TRP A 1 185 ? 8.302 -15.217 -17.631 1.00 83.81 185 TRP A N 1
ATOM 1385 C CA . TRP A 1 185 ? 9.113 -15.233 -16.405 1.00 83.81 185 TRP A CA 1
ATOM 1386 C C . TRP A 1 185 ? 10.598 -14.995 -16.656 1.00 83.81 185 TRP A C 1
ATOM 1388 O O . TRP A 1 185 ? 11.359 -14.744 -15.724 1.00 83.81 185 TRP A O 1
ATOM 1398 N N . THR A 1 186 ? 11.011 -15.084 -17.916 1.00 89.25 186 THR A N 1
ATOM 1399 C CA . THR A 1 186 ? 12.395 -14.925 -18.340 1.00 89.25 186 THR A CA 1
ATOM 1400 C C . THR A 1 186 ? 12.748 -13.449 -18.395 1.00 89.25 186 THR A C 1
ATOM 1402 O O . THR A 1 186 ? 12.039 -12.649 -19.009 1.00 89.25 186 THR A O 1
ATOM 1405 N N . LYS A 1 187 ? 13.864 -13.096 -17.765 1.00 89.50 187 LYS A N 1
ATOM 1406 C CA . LYS A 1 187 ? 14.505 -11.797 -17.940 1.00 89.50 187 LYS A CA 1
ATOM 1407 C C . LYS A 1 187 ? 15.678 -11.971 -18.909 1.00 89.50 187 LYS A C 1
ATOM 1409 O O . LYS A 1 187 ? 16.362 -12.986 -18.792 1.00 89.50 187 LYS A O 1
ATOM 1414 N N . PRO A 1 188 ? 15.891 -11.028 -19.837 1.00 92.81 188 PRO A N 1
ATOM 1415 C CA . PRO A 1 188 ? 17.075 -11.033 -20.688 1.00 92.81 188 PRO A CA 1
ATOM 1416 C C . PRO A 1 188 ? 18.376 -10.998 -19.869 1.00 92.81 188 PRO A C 1
ATOM 1418 O O . PRO A 1 188 ? 18.424 -10.333 -18.831 1.00 92.81 188 PRO A O 1
ATOM 1421 N N . ASN A 1 189 ? 19.404 -11.695 -20.345 1.00 93.38 189 ASN A N 1
ATOM 1422 C CA . ASN A 1 189 ? 20.739 -11.792 -19.758 1.00 93.38 189 ASN A CA 1
ATOM 1423 C C . ASN A 1 189 ? 21.784 -11.082 -20.626 1.00 93.38 189 ASN A C 1
ATOM 1425 O O . ASN A 1 189 ? 21.502 -10.650 -21.741 1.00 93.38 189 ASN A O 1
ATOM 1429 N N . ASP A 1 190 ? 23.007 -10.986 -20.109 1.00 93.38 190 ASP A N 1
ATOM 1430 C CA . ASP A 1 190 ? 24.150 -10.476 -20.863 1.00 93.38 190 ASP A CA 1
ATOM 1431 C C . ASP A 1 190 ? 24.378 -11.301 -22.140 1.00 93.38 190 ASP A C 1
ATOM 1433 O O . ASP A 1 190 ? 24.372 -12.532 -22.101 1.00 93.38 190 ASP A O 1
ATOM 1437 N N . GLY A 1 191 ? 24.534 -10.623 -23.277 1.00 93.19 191 GLY A N 1
ATOM 1438 C CA . GLY A 1 191 ? 24.633 -11.243 -24.599 1.00 93.19 191 GLY A CA 1
ATOM 1439 C C . GLY A 1 191 ? 23.299 -11.548 -25.293 1.00 93.19 191 GLY A C 1
ATOM 1440 O O . GLY A 1 191 ? 23.318 -11.827 -26.492 1.00 93.19 191 GLY A O 1
ATOM 1441 N N . ASP A 1 192 ? 22.151 -11.451 -24.610 1.00 95.38 192 ASP A N 1
ATOM 1442 C CA . ASP A 1 192 ? 20.848 -11.613 -25.265 1.00 95.38 192 ASP A CA 1
ATOM 1443 C C . ASP A 1 192 ? 20.549 -10.417 -26.180 1.00 95.38 192 ASP A C 1
ATOM 1445 O O . ASP A 1 192 ? 20.755 -9.251 -25.820 1.00 95.38 192 ASP A O 1
ATOM 1449 N N . GLU A 1 193 ? 20.008 -10.706 -27.363 1.00 95.06 193 GLU A N 1
ATOM 1450 C CA . GLU A 1 193 ? 19.470 -9.694 -28.266 1.00 95.06 193 GLU A CA 1
ATOM 1451 C C . GLU A 1 193 ? 18.017 -9.378 -27.891 1.00 95.06 193 GLU A C 1
ATOM 1453 O O . GLU A 1 193 ? 17.160 -10.260 -27.788 1.00 95.06 193 GLU A O 1
ATOM 1458 N N . VAL A 1 194 ? 17.732 -8.097 -27.681 1.00 94.50 194 VAL A N 1
ATOM 1459 C CA . VAL A 1 194 ? 16.417 -7.591 -27.301 1.00 94.50 194 VAL A CA 1
ATOM 1460 C C . VAL A 1 194 ? 15.959 -6.510 -28.259 1.00 94.50 194 VAL A C 1
ATOM 1462 O O . VAL A 1 194 ? 16.743 -5.679 -28.708 1.00 94.50 194 VAL A O 1
ATOM 1465 N N . ARG A 1 195 ? 14.648 -6.470 -28.505 1.00 95.38 195 ARG A N 1
ATOM 1466 C CA . ARG A 1 195 ? 14.016 -5.385 -29.249 1.00 95.38 195 ARG A CA 1
ATOM 1467 C C . ARG A 1 195 ? 13.335 -4.415 -28.294 1.00 95.38 195 ARG A C 1
ATOM 1469 O O . ARG A 1 195 ? 12.382 -4.789 -27.611 1.00 95.38 195 ARG A O 1
ATOM 1476 N N . ILE A 1 196 ? 13.796 -3.168 -28.255 1.00 94.50 196 ILE A N 1
ATOM 1477 C CA . ILE A 1 196 ? 13.330 -2.148 -27.310 1.00 94.50 196 ILE A CA 1
ATOM 1478 C C . ILE A 1 196 ? 12.740 -0.920 -28.007 1.00 94.50 196 ILE A C 1
ATOM 1480 O O . ILE A 1 196 ? 13.014 -0.612 -29.168 1.00 94.50 196 ILE A O 1
ATOM 1484 N N . SER A 1 197 ? 11.898 -0.203 -27.267 1.00 94.50 197 SER A N 1
ATOM 1485 C CA . SER A 1 197 ? 11.491 1.166 -27.584 1.00 94.50 197 SER A CA 1
ATOM 1486 C C . SER A 1 197 ? 11.824 2.036 -26.381 1.00 94.50 197 SER A C 1
ATOM 1488 O O . SER A 1 197 ? 11.553 1.645 -25.247 1.00 94.50 197 SER A O 1
ATOM 1490 N N . VAL A 1 198 ? 12.440 3.185 -26.625 1.00 94.56 198 VAL A N 1
ATOM 1491 C CA . VAL A 1 198 ? 12.958 4.086 -25.596 1.00 94.56 198 VAL A CA 1
ATOM 1492 C C . VAL A 1 198 ? 12.371 5.463 -25.830 1.00 94.56 198 VAL A C 1
ATOM 1494 O O . VAL A 1 198 ? 12.366 5.956 -26.954 1.00 94.56 198 VAL A O 1
ATOM 1497 N N . LYS A 1 199 ? 11.905 6.089 -24.753 1.00 95.31 199 LYS A N 1
ATOM 1498 C CA . LYS A 1 199 ? 11.525 7.496 -24.725 1.00 95.31 199 LYS A CA 1
ATOM 1499 C C . LYS A 1 199 ? 12.174 8.144 -23.513 1.00 95.31 199 LYS A C 1
ATOM 1501 O O . LYS A 1 199 ? 11.881 7.765 -22.382 1.00 95.31 199 LYS A O 1
ATOM 1506 N N . CYS A 1 200 ? 13.051 9.106 -23.752 1.00 94.50 200 CYS A N 1
ATOM 1507 C CA . CYS A 1 200 ? 13.685 9.919 -22.728 1.00 94.50 200 CYS A CA 1
ATOM 1508 C C . CYS A 1 200 ? 12.983 11.276 -22.672 1.00 94.50 200 CYS A C 1
ATOM 1510 O O . CYS A 1 200 ? 12.814 11.937 -23.695 1.00 94.50 200 CYS A O 1
ATOM 1512 N N . THR A 1 201 ? 12.553 11.682 -21.481 1.00 95.81 201 THR A N 1
ATOM 1513 C CA . THR A 1 201 ? 11.845 12.948 -21.250 1.00 95.81 201 THR A CA 1
ATOM 1514 C C . THR A 1 201 ? 12.545 13.700 -20.123 1.00 95.81 201 THR A C 1
ATOM 1516 O O . THR A 1 201 ? 12.889 13.099 -19.105 1.00 95.81 201 THR A O 1
ATOM 1519 N N . ALA A 1 202 ? 12.778 14.999 -20.296 1.00 94.25 202 ALA A N 1
ATOM 1520 C CA . ALA A 1 202 ? 13.332 15.859 -19.260 1.00 94.25 202 ALA A CA 1
ATOM 1521 C C . ALA A 1 202 ? 12.289 16.167 -18.171 1.00 94.25 202 ALA A C 1
ATOM 1523 O O . ALA A 1 202 ? 11.096 15.899 -18.314 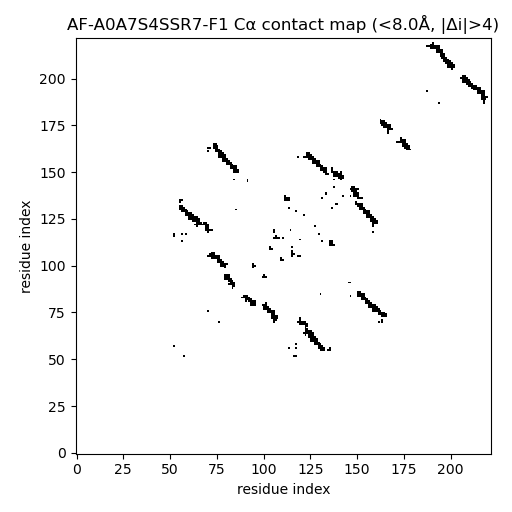1.00 94.25 202 ALA A O 1
ATOM 1524 N N . LYS A 1 203 ? 12.740 16.764 -17.060 1.00 91.25 203 LYS A N 1
ATOM 1525 C CA . LYS A 1 203 ? 11.874 17.089 -15.910 1.00 91.25 203 LYS A CA 1
ATOM 1526 C C . LYS A 1 203 ? 10.729 18.046 -16.251 1.00 91.25 203 LYS A C 1
ATOM 1528 O O . LYS A 1 203 ? 9.703 18.014 -15.585 1.00 91.25 203 LYS A O 1
ATOM 1533 N N . ASP A 1 204 ? 10.906 18.891 -17.262 1.00 94.56 204 ASP A N 1
ATOM 1534 C CA . ASP A 1 204 ? 9.884 19.821 -17.753 1.00 94.56 204 ASP A CA 1
ATOM 1535 C C . ASP A 1 204 ? 8.871 19.165 -18.711 1.00 94.56 204 ASP A C 1
ATOM 1537 O O . ASP A 1 204 ? 7.978 19.836 -19.225 1.00 94.56 204 ASP A O 1
ATOM 1541 N N . GLY A 1 205 ? 8.994 17.855 -18.949 1.00 92.38 205 GLY A N 1
ATOM 1542 C CA . GLY A 1 205 ? 8.132 17.096 -19.848 1.00 92.38 205 GLY A CA 1
ATOM 1543 C C . GLY A 1 205 ? 8.564 17.134 -21.315 1.00 92.38 205 GLY A C 1
ATOM 1544 O O . GLY A 1 205 ? 7.918 16.491 -22.144 1.00 92.38 205 GLY A O 1
ATOM 1545 N N . SER A 1 206 ? 9.641 17.843 -21.665 1.00 94.38 206 SER A N 1
ATOM 1546 C CA . SER A 1 206 ? 10.153 17.852 -23.037 1.00 94.38 206 SER A CA 1
ATOM 1547 C C . SER A 1 206 ? 10.783 16.507 -23.408 1.00 94.38 206 SER A C 1
ATOM 1549 O O . SER A 1 206 ? 11.533 15.908 -22.635 1.00 94.38 206 SER A O 1
ATOM 1551 N N . VAL A 1 207 ? 10.465 15.999 -24.600 1.00 96.88 207 VAL A N 1
ATOM 1552 C CA . VAL A 1 207 ? 11.037 14.745 -25.110 1.00 96.88 207 VAL A CA 1
ATOM 1553 C C . VAL A 1 207 ? 12.446 15.020 -25.631 1.00 96.88 207 VAL A C 1
ATOM 1555 O O . VAL A 1 207 ? 12.626 15.851 -26.517 1.00 96.88 207 VAL A O 1
ATOM 1558 N N . VAL A 1 208 ? 13.431 14.317 -25.075 1.00 97.00 208 VAL A N 1
ATOM 1559 C CA . VAL A 1 208 ? 14.856 14.428 -25.429 1.00 97.00 208 VAL A CA 1
ATOM 1560 C C . VAL A 1 208 ? 15.235 13.412 -26.505 1.00 97.00 208 VAL A C 1
ATOM 1562 O O . VAL A 1 208 ? 16.014 13.723 -27.400 1.00 97.00 208 VAL A O 1
ATOM 1565 N N . ASP A 1 209 ? 14.680 12.202 -26.426 1.00 94.94 209 ASP A N 1
ATOM 1566 C CA . ASP A 1 209 ? 14.903 11.122 -27.391 1.00 94.94 209 ASP A CA 1
ATOM 1567 C C . ASP A 1 209 ? 13.672 10.207 -27.433 1.00 94.94 209 ASP A C 1
ATOM 1569 O O . ASP A 1 209 ? 13.060 9.941 -26.399 1.00 94.94 209 ASP A O 1
ATOM 1573 N N . GLU A 1 210 ? 13.300 9.717 -28.612 1.00 97.06 210 GLU A N 1
ATOM 1574 C CA . GLU A 1 210 ? 12.219 8.746 -28.785 1.00 97.06 210 GLU A CA 1
ATOM 1575 C C . GLU A 1 210 ? 12.521 7.848 -29.985 1.00 97.06 210 GLU A C 1
ATOM 1577 O O . GLU A 1 210 ? 12.604 8.300 -31.127 1.00 97.06 210 GLU A O 1
ATOM 1582 N N . ARG A 1 211 ? 12.707 6.555 -29.721 1.00 95.38 211 ARG A N 1
ATOM 1583 C CA . ARG A 1 211 ? 13.076 5.545 -30.714 1.00 95.38 211 ARG A CA 1
ATOM 1584 C C . ARG A 1 211 ? 12.294 4.266 -30.463 1.00 95.38 211 ARG A C 1
ATOM 1586 O O . ARG A 1 211 ? 12.013 3.907 -29.322 1.00 95.38 211 ARG A O 1
ATOM 1593 N N . SER A 1 212 ? 11.950 3.554 -31.530 1.00 95.38 212 SER A N 1
ATOM 1594 C CA . SER A 1 212 ? 11.184 2.310 -31.442 1.00 95.38 212 SER A CA 1
ATOM 1595 C C . SER A 1 212 ? 11.769 1.227 -32.333 1.00 95.38 212 SER A C 1
ATOM 1597 O O . SER A 1 212 ? 12.404 1.515 -33.346 1.00 95.38 212 SER A O 1
ATOM 1599 N N . GLY A 1 213 ? 11.558 -0.025 -31.930 1.00 93.44 213 GLY A N 1
ATOM 1600 C CA . GLY A 1 213 ? 12.008 -1.193 -32.679 1.00 93.44 213 GLY A CA 1
ATOM 1601 C C . GLY A 1 213 ? 13.526 -1.294 -32.830 1.00 93.44 213 GLY A C 1
ATOM 1602 O O . GLY A 1 213 ? 13.964 -1.776 -33.871 1.00 93.44 213 GLY A O 1
ATOM 1603 N N . LEU A 1 214 ? 14.279 -0.829 -31.828 1.00 93.00 214 LEU A N 1
ATOM 1604 C CA . LEU A 1 214 ? 15.735 -0.933 -31.761 1.00 93.00 214 LEU A CA 1
ATOM 1605 C C . LEU A 1 214 ? 16.130 -2.341 -31.330 1.00 93.00 214 LEU A C 1
ATOM 1607 O O . LEU A 1 214 ? 15.698 -2.774 -30.264 1.00 93.00 214 LEU A O 1
ATOM 1611 N N . ASP A 1 215 ? 16.969 -3.009 -32.110 1.00 94.88 215 ASP A N 1
ATOM 1612 C CA . ASP A 1 215 ? 17.607 -4.256 -31.696 1.00 94.88 215 ASP A CA 1
ATOM 1613 C C . ASP A 1 215 ? 18.905 -3.910 -30.935 1.00 94.88 215 ASP A C 1
ATOM 1615 O O . ASP A 1 215 ? 19.681 -3.048 -31.359 1.00 94.88 215 ASP A O 1
ATOM 1619 N N . TYR A 1 216 ? 19.094 -4.504 -29.758 1.00 92.81 216 TYR A N 1
ATOM 1620 C CA . TYR A 1 216 ? 20.193 -4.210 -28.838 1.00 92.81 216 TYR A CA 1
ATOM 1621 C C . TYR A 1 216 ? 20.697 -5.490 -28.177 1.00 92.81 216 TYR A C 1
ATOM 1623 O O . TYR A 1 216 ? 19.898 -6.328 -27.768 1.00 92.81 216 TYR A O 1
ATOM 1631 N N . THR A 1 217 ? 22.012 -5.619 -28.020 1.00 95.19 217 THR A N 1
ATOM 1632 C CA . THR A 1 217 ? 22.630 -6.730 -27.290 1.00 95.19 217 THR A CA 1
ATOM 1633 C C . THR A 1 217 ? 22.998 -6.275 -25.888 1.00 95.19 217 THR A C 1
ATOM 1635 O O . THR A 1 217 ? 23.778 -5.339 -25.711 1.00 95.19 217 THR A O 1
ATOM 1638 N N . ILE A 1 218 ? 22.446 -6.937 -24.878 1.00 92.25 218 ILE A N 1
ATOM 1639 C CA . ILE A 1 218 ? 22.702 -6.585 -23.479 1.00 92.25 218 ILE A CA 1
ATOM 1640 C C . ILE A 1 218 ? 24.186 -6.782 -23.156 1.00 92.25 218 ILE A C 1
ATOM 1642 O O . ILE A 1 218 ? 24.774 -7.786 -23.548 1.00 92.25 218 ILE A O 1
ATOM 1646 N N . GLY A 1 219 ? 24.785 -5.793 -22.485 1.00 88.38 219 GLY A N 1
ATOM 1647 C CA . GLY A 1 219 ? 26.206 -5.802 -22.116 1.00 88.38 219 GLY A CA 1
ATOM 1648 C C . GLY A 1 219 ? 27.150 -5.185 -23.142 1.00 88.38 219 GLY A C 1
ATOM 1649 O O . GLY A 1 219 ? 28.332 -5.012 -22.856 1.00 88.38 219 GLY A O 1
ATOM 1650 N N . SER A 1 220 ? 26.662 -4.794 -24.324 1.00 86.12 220 SER A N 1
ATOM 1651 C CA . SER A 1 220 ? 27.538 -4.356 -25.419 1.00 86.12 220 SER A CA 1
ATOM 1652 C C . SER A 1 220 ? 28.205 -2.987 -25.211 1.00 86.12 220 SER A C 1
ATOM 1654 O O . SER A 1 220 ? 29.042 -2.600 -26.022 1.00 86.12 220 SER A O 1
ATOM 1656 N N . GLY A 1 221 ? 27.835 -2.240 -24.162 1.00 72.25 221 GLY A N 1
ATOM 1657 C CA . GLY A 1 221 ? 28.475 -0.971 -23.784 1.00 72.25 221 GLY A CA 1
ATOM 1658 C C . GLY A 1 221 ? 28.339 0.174 -24.797 1.00 72.25 221 GLY A C 1
ATOM 1659 O O . GLY A 1 221 ? 29.164 1.085 -24.769 1.00 72.25 221 GLY A O 1
ATOM 1660 N N . ALA A 1 222 ? 27.352 0.103 -25.699 1.00 51.47 222 ALA A N 1
ATOM 1661 C CA . ALA A 1 222 ? 27.113 1.109 -26.740 1.00 51.47 222 ALA A CA 1
ATOM 1662 C C . ALA A 1 222 ? 26.609 2.452 -26.188 1.00 51.47 222 ALA A C 1
ATOM 1664 O O . ALA A 1 222 ? 25.774 2.429 -25.253 1.00 51.47 222 ALA A O 1
#

Secondary structure (DSSP, 8-state):
-------------------------PPPP----------------------PPPTTEEEEEEE--BSS----TT-EEEEEEEEEETTT--EEEEHHHHTS-EEEETTTTSS-HHHHHHHTTPPBT-EEEEEE-GGGTTGGG-BTTTB-TT--EEEEEEEEEEE-EEESSSSSS-EEE-SSPPSSSPPP-TT-EEEEEEEEE-TTS-EEEEEEEEEEETT---

Nearest PDB structures (foldseek):
  1r9h-assembly1_A  TM=9.974E-01  e=2.600E-15  Caenorhabditis elegans
  3ni6-assembly1_A  TM=9.861E-01  e=3.648E-14  Plasmodium vivax
  3o5d-assembly2_B  TM=6.812E-01  e=6.305E-17  Homo sapiens
  4qt2-assembly1_A  TM=9.861E-01  e=9.262E-13  Plasmodium falciparum 3D7
  4lay-assembly1_A  TM=6.628E-01  e=6.757E-16  Homo sapiens

Solvent-accessible surface area (backbone atoms only — not comparable to full-atom values): 14113 Å² total; per-residue (Å²): 134,84,92,86,83,85,89,82,91,85,85,86,86,91,85,90,83,86,86,84,90,86,82,90,82,90,81,85,86,80,83,89,81,82,88,77,87,78,78,82,80,78,79,81,68,84,80,73,70,76,83,70,69,55,92,56,46,47,80,46,78,79,34,85,40,49,87,83,64,52,60,49,68,55,13,40,36,34,28,42,39,41,34,22,37,61,88,79,60,52,73,71,49,45,29,65,83,70,74,47,72,46,73,50,51,34,64,69,74,80,59,44,56,40,51,41,63,50,53,45,71,38,26,43,60,15,29,34,40,35,42,26,32,18,87,29,49,51,23,75,73,27,49,81,92,73,36,57,56,56,40,39,36,32,33,42,38,33,32,66,48,69,40,48,43,45,56,76,74,78,70,79,82,48,72,47,66,56,88,69,87,78,86,83,86,83,74,90,51,78,69,39,76,44,75,44,66,51,75,44,61,48,97,86,68,50,76,77,44,76,51,69,79,42,78,45,50,39,81,70,83,124

Radius of gyration: 30.54 Å; Cα contacts (8 Å, |Δi|>4): 357; chains: 1; bounding box: 66×90×61 Å

Organism: NCBI:txid311494